Protein AF-A0A9E5FXF1-F1 (afdb_monomer_lite)

pLDDT: mean 90.14, std 15.0, range [30.34, 98.62]

Structure (mmCIF, N/CA/C/O backbone):
data_AF-A0A9E5FXF1-F1
#
_entry.id   AF-A0A9E5FXF1-F1
#
loop_
_atom_site.group_PDB
_atom_site.id
_atom_site.type_symbol
_atom_site.label_atom_id
_atom_site.label_alt_id
_atom_site.label_comp_id
_atom_site.label_asym_id
_atom_site.label_entity_id
_atom_site.label_seq_id
_atom_site.pdbx_PDB_ins_code
_atom_site.Cartn_x
_atom_site.Cartn_y
_atom_site.Cartn_z
_atom_site.occupancy
_atom_site.B_iso_or_equiv
_atom_site.auth_seq_id
_atom_site.auth_comp_id
_atom_site.auth_asym_id
_atom_site.auth_atom_id
_atom_site.pdbx_PDB_model_num
ATOM 1 N N . MET A 1 1 ? -39.051 -38.482 -41.877 1.00 33.56 1 MET A N 1
ATOM 2 C CA . MET A 1 1 ? -37.967 -39.446 -42.163 1.00 33.56 1 MET A CA 1
ATOM 3 C C . MET A 1 1 ? -36.634 -38.757 -41.916 1.00 33.56 1 MET A C 1
ATOM 5 O O . MET A 1 1 ? -36.458 -37.684 -42.466 1.00 33.56 1 MET A O 1
ATOM 9 N N . LEU A 1 2 ? -35.808 -39.374 -41.055 1.00 32.56 2 LEU A N 1
ATOM 10 C CA . LEU A 1 2 ? -34.356 -39.233 -40.796 1.00 32.56 2 LEU A CA 1
ATOM 11 C C . LEU A 1 2 ? -33.720 -37.822 -40.865 1.00 32.56 2 LEU A C 1
ATOM 13 O O . LEU A 1 2 ? -33.686 -37.213 -41.921 1.00 32.56 2 LEU A O 1
ATOM 17 N N . LEU A 1 3 ? -33.240 -37.216 -39.768 1.00 30.34 3 LEU A N 1
ATOM 18 C CA . LEU A 1 3 ? -32.102 -37.608 -38.905 1.00 30.34 3 LEU A CA 1
ATOM 19 C C . LEU A 1 3 ? -30.760 -37.608 -39.659 1.00 30.34 3 LEU A C 1
ATOM 21 O O . LEU A 1 3 ? -30.523 -38.554 -40.392 1.00 30.34 3 LEU A O 1
ATOM 25 N N . VAL A 1 4 ? -29.891 -36.616 -39.411 1.00 32.38 4 VAL A N 1
ATOM 26 C CA . VAL A 1 4 ? -28.469 -36.799 -39.034 1.00 32.38 4 VAL A CA 1
ATOM 27 C C . VAL A 1 4 ? -27.985 -35.520 -38.336 1.00 32.38 4 VAL A C 1
ATOM 29 O O . VAL A 1 4 ? -28.013 -34.426 -38.892 1.00 32.38 4 VAL A O 1
ATOM 32 N N . ALA A 1 5 ? -27.573 -35.698 -37.083 1.00 35.28 5 ALA A N 1
ATOM 33 C CA . ALA A 1 5 ? -26.991 -34.707 -36.196 1.00 35.28 5 ALA A CA 1
ATOM 34 C C . ALA A 1 5 ? -25.535 -34.399 -36.583 1.00 35.28 5 ALA A C 1
ATOM 36 O O . ALA A 1 5 ? -24.751 -35.321 -36.809 1.00 35.28 5 ALA A O 1
ATOM 37 N N . LEU A 1 6 ? -25.163 -33.116 -36.600 1.00 33.72 6 LEU A N 1
ATOM 38 C CA . LEU A 1 6 ? -23.766 -32.691 -36.653 1.00 33.72 6 LEU A CA 1
ATOM 39 C C . LEU A 1 6 ? -23.283 -32.441 -35.220 1.00 33.72 6 LEU A C 1
ATOM 41 O O . LEU A 1 6 ? -23.812 -31.602 -34.495 1.00 33.72 6 LEU A O 1
ATOM 45 N N . ILE A 1 7 ? -22.312 -33.255 -34.825 1.00 38.06 7 ILE A N 1
ATOM 46 C CA . ILE A 1 7 ? -21.722 -33.362 -33.495 1.00 38.06 7 ILE A CA 1
ATOM 47 C C . ILE A 1 7 ? -21.028 -32.049 -33.119 1.00 38.06 7 ILE A C 1
ATOM 49 O O . ILE A 1 7 ? -20.077 -31.621 -33.771 1.00 38.06 7 ILE A O 1
ATOM 53 N N . ALA A 1 8 ? -21.498 -31.437 -32.033 1.00 35.19 8 ALA A N 1
ATOM 54 C CA . ALA A 1 8 ? -20.797 -30.379 -31.328 1.00 35.19 8 ALA A CA 1
ATOM 55 C C . ALA A 1 8 ? -19.524 -30.959 -30.692 1.00 35.19 8 ALA A C 1
ATOM 57 O O . ALA A 1 8 ? -19.587 -31.710 -29.719 1.00 35.19 8 ALA A O 1
ATOM 58 N N . LEU A 1 9 ? -18.360 -30.599 -31.232 1.00 35.41 9 LEU A N 1
ATOM 59 C CA . LEU A 1 9 ? -17.079 -30.731 -30.540 1.00 35.41 9 LEU A CA 1
ATOM 60 C C . LEU A 1 9 ? -17.018 -29.666 -29.437 1.00 35.41 9 LEU A C 1
ATOM 62 O O . LEU A 1 9 ? -16.398 -28.617 -29.575 1.00 35.41 9 LEU A O 1
ATOM 66 N N . LEU A 1 10 ? -17.703 -29.950 -28.330 1.00 38.12 10 LEU A N 1
ATOM 67 C CA . LEU A 1 10 ? -17.402 -29.364 -27.031 1.00 38.12 10 LEU A CA 1
ATOM 68 C C . LEU A 1 10 ? -16.054 -29.935 -26.586 1.00 38.12 10 LEU A C 1
ATOM 70 O O . LEU A 1 10 ? -15.983 -30.986 -25.950 1.00 38.12 10 LEU A O 1
ATOM 74 N N . THR A 1 11 ? -14.964 -29.245 -26.915 1.00 36.94 11 THR A N 1
ATOM 75 C CA . THR A 1 11 ? -13.727 -29.376 -26.145 1.00 36.94 11 THR A CA 1
ATOM 76 C C . THR A 1 11 ? -13.993 -28.796 -24.762 1.00 36.94 11 THR A C 1
ATOM 78 O O . THR A 1 11 ? -13.767 -27.614 -24.508 1.00 36.94 11 THR A O 1
ATOM 81 N N . CYS A 1 12 ? -14.521 -29.629 -23.868 1.00 41.19 12 CYS A N 1
ATOM 82 C CA . CYS A 1 12 ? -14.498 -29.371 -22.439 1.00 41.19 12 CYS A CA 1
ATOM 83 C C . CYS A 1 12 ? -13.031 -29.495 -22.006 1.00 41.19 12 CYS A C 1
ATOM 85 O O . CYS A 1 12 ? -12.563 -30.572 -21.640 1.00 41.19 12 CYS A O 1
ATOM 87 N N . ALA A 1 13 ? -12.268 -28.408 -22.129 1.00 41.06 13 ALA A N 1
ATOM 88 C CA . ALA A 1 13 ? -11.014 -28.306 -21.402 1.00 41.06 13 ALA A CA 1
ATOM 89 C C . ALA A 1 13 ? -11.356 -28.422 -19.906 1.00 41.06 13 ALA A C 1
ATOM 91 O O . ALA A 1 13 ? -12.295 -27.758 -19.452 1.00 41.06 13 ALA A O 1
ATOM 92 N N . PRO A 1 14 ? -10.653 -29.254 -19.123 1.00 42.00 14 PRO A N 1
ATOM 93 C CA . PRO A 1 14 ? -10.861 -29.274 -17.692 1.00 42.00 14 PRO A CA 1
ATOM 94 C C . PRO A 1 14 ? -10.213 -28.006 -17.134 1.00 42.00 14 PRO A C 1
ATOM 96 O O . PRO A 1 14 ? -9.021 -27.993 -16.837 1.00 42.00 14 PRO A O 1
ATOM 99 N N . VAL A 1 15 ? -10.977 -26.926 -16.973 1.00 44.72 15 VAL A N 1
ATOM 100 C CA . VAL A 1 15 ? -10.597 -25.910 -15.989 1.00 44.72 15 VAL A CA 1
ATOM 101 C C . VAL A 1 15 ? -10.860 -26.555 -14.635 1.00 44.72 15 VAL A C 1
ATOM 103 O O . VAL A 1 15 ? -11.953 -26.473 -14.084 1.00 44.72 15 VAL A O 1
ATOM 106 N N . ARG A 1 16 ? -9.856 -27.258 -14.104 1.00 47.75 16 ARG A N 1
ATOM 107 C CA . ARG A 1 16 ? -9.723 -27.322 -12.653 1.00 47.75 16 ARG A CA 1
ATOM 108 C C . ARG A 1 16 ? -9.383 -25.901 -12.230 1.00 47.75 16 ARG A C 1
ATOM 110 O O . ARG A 1 16 ? -8.231 -25.494 -12.331 1.00 47.75 16 ARG A O 1
ATOM 117 N N . ALA A 1 17 ? -10.403 -25.141 -11.843 1.00 54.22 17 ALA A N 1
ATOM 118 C CA . ALA A 1 17 ? -10.177 -24.018 -10.957 1.00 54.22 17 ALA A CA 1
ATOM 119 C C . ALA A 1 17 ? -9.467 -24.610 -9.736 1.00 54.22 17 ALA A C 1
ATOM 121 O O . ALA A 1 17 ? -9.935 -25.583 -9.149 1.00 54.22 17 ALA A O 1
ATOM 122 N N . ASP A 1 18 ? -8.266 -24.133 -9.457 1.00 60.78 18 ASP A N 1
ATOM 123 C CA . ASP A 1 18 ? -7.578 -24.483 -8.229 1.00 60.78 18 ASP A CA 1
ATOM 124 C C . ASP A 1 18 ? -8.444 -23.930 -7.084 1.00 60.78 18 ASP A C 1
ATOM 126 O O . ASP A 1 18 ? -8.602 -22.717 -6.968 1.00 60.78 18 ASP A O 1
ATOM 130 N N . ASP A 1 19 ? -9.082 -24.806 -6.298 1.00 71.38 19 ASP A N 1
ATOM 131 C CA . ASP A 1 19 ? -10.040 -24.434 -5.236 1.00 71.38 19 ASP A CA 1
ATOM 132 C C . ASP A 1 19 ? -9.381 -23.650 -4.081 1.00 71.38 19 ASP A C 1
ATOM 134 O O . ASP A 1 19 ? -10.042 -23.222 -3.130 1.00 71.38 19 ASP A O 1
ATOM 138 N N . ARG A 1 20 ? -8.057 -23.467 -4.130 1.00 85.12 20 ARG A N 1
ATOM 139 C CA . ARG A 1 20 ? -7.316 -22.669 -3.157 1.00 85.12 20 ARG A CA 1
ATOM 140 C C . ARG A 1 20 ? -7.726 -21.193 -3.247 1.00 85.12 20 ARG A C 1
ATOM 142 O O . ARG A 1 20 ? -7.915 -20.675 -4.344 1.00 85.12 20 ARG A O 1
ATOM 149 N N . PRO A 1 21 ? -7.794 -20.455 -2.128 1.00 89.88 21 PRO A N 1
ATOM 150 C CA . PRO A 1 21 ? -7.971 -19.005 -2.162 1.00 89.88 21 PRO A CA 1
ATOM 151 C C . PRO A 1 21 ? -6.928 -18.326 -3.061 1.00 89.88 21 PRO A C 1
ATOM 153 O O . PRO A 1 21 ? -5.763 -18.718 -3.039 1.00 89.88 21 PRO A O 1
ATOM 156 N N . PHE A 1 22 ? -7.318 -17.272 -3.788 1.00 93.50 22 PHE A N 1
ATOM 157 C CA . PHE A 1 22 ? -6.441 -16.512 -4.698 1.00 93.50 22 PHE A CA 1
ATOM 158 C C . PHE A 1 22 ? -5.060 -16.202 -4.091 1.00 93.50 22 PHE A C 1
ATOM 160 O O . PHE A 1 22 ? -4.034 -16.466 -4.712 1.00 93.50 22 PHE A O 1
ATOM 167 N N . ALA A 1 23 ? -5.024 -15.754 -2.831 1.00 93.25 23 ALA A N 1
ATOM 168 C CA . ALA A 1 23 ? -3.784 -15.434 -2.123 1.00 93.25 23 ALA A CA 1
ATOM 169 C C . ALA A 1 23 ? -2.804 -16.612 -1.963 1.00 93.25 23 ALA A C 1
ATOM 171 O O . ALA A 1 23 ? -1.607 -16.392 -1.833 1.00 93.25 23 ALA A O 1
ATOM 172 N N . GLN A 1 24 ? -3.289 -17.856 -1.979 1.00 92.88 24 GLN A N 1
ATOM 173 C CA . GLN A 1 24 ? -2.455 -19.062 -1.897 1.00 92.88 24 GLN A CA 1
ATOM 174 C C . GLN A 1 24 ? -1.962 -19.547 -3.268 1.00 92.88 24 GLN A C 1
ATOM 176 O O . GLN A 1 24 ? -1.107 -20.431 -3.337 1.00 92.88 24 GLN A O 1
ATOM 181 N N . GLN A 1 25 ? -2.533 -19.024 -4.355 1.00 95.50 25 GLN A N 1
ATOM 182 C CA . GLN A 1 25 ? -2.141 -19.356 -5.727 1.00 95.50 25 GLN A CA 1
ATOM 183 C C . GLN A 1 25 ? -1.111 -18.370 -6.294 1.00 95.50 25 GLN A C 1
ATOM 185 O O . GLN A 1 25 ? -0.372 -18.707 -7.221 1.00 95.50 25 GLN A O 1
ATOM 190 N N . VAL A 1 26 ? -1.076 -17.150 -5.757 1.00 96.94 26 VAL A N 1
ATOM 191 C CA . VAL A 1 26 ? -0.137 -16.105 -6.163 1.00 96.94 26 VAL A CA 1
ATOM 192 C C . VAL A 1 26 ? 1.258 -16.396 -5.602 1.00 96.94 26 VAL A C 1
ATOM 194 O O . VAL A 1 26 ? 1.437 -16.553 -4.398 1.00 96.94 26 VAL A O 1
ATOM 197 N N . ASP A 1 27 ? 2.247 -16.428 -6.490 1.00 97.00 27 ASP A N 1
ATOM 198 C CA . ASP A 1 27 ? 3.664 -16.597 -6.186 1.00 97.00 27 ASP A CA 1
ATOM 199 C C . ASP A 1 27 ? 4.414 -15.279 -6.425 1.00 97.00 27 ASP A C 1
ATOM 201 O O . ASP A 1 27 ? 4.635 -14.855 -7.564 1.00 97.00 27 ASP A O 1
ATOM 205 N N . LEU A 1 28 ? 4.810 -14.630 -5.328 1.00 97.75 28 LEU A N 1
ATOM 206 C CA . LEU A 1 28 ? 5.587 -13.388 -5.337 1.00 97.75 28 LEU A CA 1
ATOM 207 C C . LEU A 1 28 ? 7.089 -13.608 -5.147 1.00 97.75 28 LEU A C 1
ATOM 209 O O . LEU A 1 28 ? 7.845 -12.641 -5.250 1.00 97.75 28 LEU A O 1
ATOM 213 N N . THR A 1 29 ? 7.544 -14.852 -4.959 1.00 96.75 29 THR A N 1
ATOM 214 C CA . THR A 1 29 ? 8.972 -15.169 -4.776 1.00 96.75 29 THR A CA 1
ATOM 215 C C . THR A 1 29 ? 9.873 -14.657 -5.904 1.00 96.75 29 THR A C 1
ATOM 217 O O . THR A 1 29 ? 11.009 -14.272 -5.615 1.00 96.75 29 THR A O 1
ATOM 220 N N . PRO A 1 30 ? 9.431 -14.516 -7.180 1.00 97.50 30 PRO A N 1
ATOM 221 C CA . PRO A 1 30 ? 10.287 -13.906 -8.188 1.00 97.50 30 PRO A CA 1
ATOM 222 C C . PRO A 1 30 ? 10.715 -12.476 -7.847 1.00 97.50 30 PRO A C 1
ATOM 224 O O . PRO A 1 30 ? 11.725 -12.048 -8.394 1.00 97.50 30 PRO A O 1
ATOM 227 N N . LEU A 1 31 ? 9.992 -11.747 -6.985 1.00 97.06 31 LEU A N 1
ATOM 228 C CA . LEU A 1 31 ? 10.345 -10.394 -6.539 1.00 97.06 31 LEU A CA 1
ATOM 229 C C . LEU A 1 31 ? 11.440 -10.365 -5.467 1.00 97.06 31 LEU A C 1
ATOM 231 O O . LEU A 1 31 ? 11.933 -9.285 -5.159 1.00 97.06 31 LEU A O 1
ATOM 235 N N . ASP A 1 32 ? 11.886 -11.500 -4.927 1.00 92.69 32 ASP A N 1
ATOM 236 C CA . ASP A 1 32 ? 12.967 -11.504 -3.929 1.00 92.69 32 ASP A CA 1
ATOM 237 C C . ASP A 1 32 ? 14.295 -10.961 -4.485 1.00 92.69 32 ASP A C 1
ATOM 239 O O . ASP A 1 32 ? 15.103 -10.409 -3.739 1.00 92.69 32 ASP A O 1
ATOM 243 N N . ARG A 1 33 ? 14.485 -11.030 -5.810 1.00 90.88 33 ARG A N 1
ATOM 244 C CA . ARG A 1 33 ? 15.613 -10.409 -6.535 1.00 90.88 33 ARG A CA 1
ATOM 245 C C . ARG A 1 33 ? 15.388 -8.942 -6.914 1.00 90.88 33 ARG A C 1
ATOM 247 O O . ARG A 1 33 ? 16.240 -8.346 -7.561 1.00 90.88 33 ARG A O 1
ATOM 254 N N . VAL A 1 34 ? 14.230 -8.368 -6.589 1.00 95.56 34 VAL A N 1
ATOM 255 C CA . VAL A 1 34 ? 13.912 -6.965 -6.874 1.00 95.56 34 VAL A CA 1
ATOM 256 C C . VAL A 1 34 ? 14.387 -6.103 -5.711 1.00 95.56 34 VAL A C 1
ATOM 258 O O . VAL A 1 34 ? 14.006 -6.308 -4.556 1.00 95.56 34 VAL A O 1
ATOM 261 N N . ALA A 1 35 ? 15.211 -5.112 -6.036 1.00 95.69 35 ALA A N 1
ATOM 262 C CA . ALA A 1 35 ? 15.661 -4.088 -5.113 1.00 95.69 35 ALA A CA 1
ATOM 263 C C . ALA A 1 35 ? 14.679 -2.910 -5.103 1.00 95.69 35 ALA A C 1
ATOM 265 O O . ALA A 1 35 ? 14.238 -2.430 -6.150 1.00 95.69 35 ALA 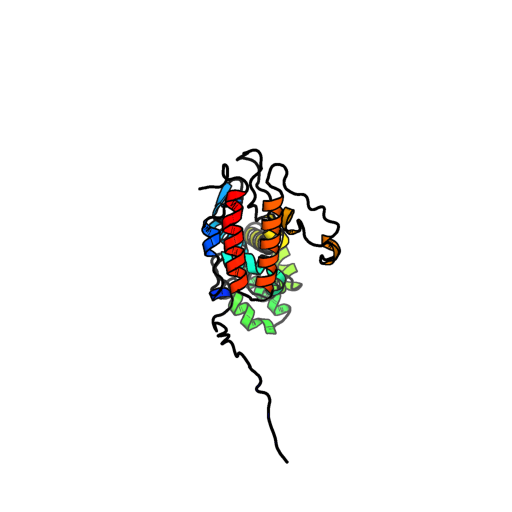A O 1
ATOM 266 N N . VAL A 1 36 ? 14.370 -2.429 -3.901 1.00 96.94 36 VAL A N 1
ATOM 267 C CA . VAL A 1 36 ? 13.553 -1.239 -3.660 1.00 96.94 36 VAL A CA 1
ATOM 268 C C . VAL A 1 36 ? 14.393 -0.221 -2.897 1.00 96.94 36 VAL A C 1
ATOM 270 O O . VAL A 1 36 ? 14.959 -0.534 -1.847 1.00 96.94 36 VAL A O 1
ATOM 273 N N . PHE A 1 37 ? 14.458 1.010 -3.398 1.00 95.94 37 PHE A N 1
ATOM 274 C CA . PHE A 1 37 ? 15.093 2.119 -2.694 1.00 95.94 37 PHE A CA 1
ATOM 275 C C . PHE A 1 37 ? 14.127 2.720 -1.669 1.00 95.94 37 PHE A C 1
ATOM 277 O O . PHE A 1 37 ? 13.069 3.242 -2.015 1.00 95.94 37 PHE A O 1
ATOM 284 N N . SER A 1 38 ? 14.495 2.682 -0.392 1.00 94.56 38 SER A N 1
ATOM 285 C CA . SER A 1 38 ? 13.672 3.188 0.706 1.00 94.56 38 SER A CA 1
ATOM 286 C C . SER A 1 38 ? 14.561 3.640 1.861 1.00 94.56 38 SER A C 1
ATOM 288 O O . SER A 1 38 ? 15.477 2.926 2.267 1.00 94.56 38 SER A O 1
ATOM 290 N N . ASP A 1 39 ? 14.272 4.821 2.412 1.00 90.00 39 ASP A N 1
ATOM 291 C CA . ASP A 1 39 ? 15.024 5.438 3.516 1.00 90.00 39 ASP A CA 1
ATOM 292 C C . ASP A 1 39 ? 16.527 5.595 3.217 1.00 90.00 39 ASP A C 1
ATOM 294 O O . ASP A 1 39 ? 17.374 5.302 4.059 1.00 90.00 39 ASP A O 1
ATOM 298 N N . GLY A 1 40 ? 16.870 6.000 1.990 1.00 90.88 40 GLY A N 1
ATOM 299 C CA . GLY A 1 40 ? 18.262 6.239 1.588 1.00 90.88 40 GLY A CA 1
ATOM 300 C C . GLY A 1 40 ? 19.096 4.975 1.346 1.00 90.88 40 GLY A C 1
ATOM 301 O O . GLY A 1 40 ? 20.316 5.065 1.255 1.00 90.88 40 GLY A O 1
ATOM 302 N N . ARG A 1 41 ? 18.471 3.794 1.269 1.00 91.81 41 ARG A N 1
ATOM 303 C CA . ARG A 1 41 ? 19.159 2.508 1.069 1.00 91.81 41 ARG A CA 1
ATOM 304 C C . ARG A 1 41 ? 18.345 1.546 0.211 1.00 91.81 41 ARG A C 1
ATOM 306 O O . ARG A 1 41 ? 17.130 1.686 0.087 1.00 91.81 41 ARG A O 1
ATOM 313 N N . LEU A 1 42 ? 19.015 0.534 -0.334 1.00 93.75 42 LEU A N 1
ATOM 314 C CA . LEU A 1 42 ? 18.368 -0.573 -1.036 1.00 93.75 42 LEU A CA 1
ATOM 315 C C . LEU A 1 42 ? 17.914 -1.652 -0.052 1.00 93.75 42 LEU A C 1
ATOM 317 O O . LEU A 1 42 ? 18.606 -1.965 0.918 1.00 93.75 42 LEU A O 1
ATOM 321 N N . LYS A 1 43 ? 16.741 -2.220 -0.318 1.00 95.50 43 LYS A N 1
ATOM 322 C CA . LYS A 1 43 ? 16.153 -3.347 0.413 1.00 95.50 43 LYS A CA 1
ATOM 323 C C . LYS A 1 43 ? 15.637 -4.369 -0.595 1.00 95.50 43 LYS A C 1
ATOM 325 O O . LYS A 1 43 ? 15.263 -3.986 -1.703 1.00 95.50 43 LYS A O 1
ATOM 330 N N . SER A 1 44 ? 15.563 -5.643 -0.209 1.00 96.00 44 SER A N 1
ATOM 331 C CA . SER A 1 44 ? 14.748 -6.600 -0.967 1.00 96.00 44 SER A CA 1
ATOM 332 C C . SER A 1 44 ? 13.282 -6.169 -0.928 1.00 96.00 44 SER A C 1
ATOM 334 O O . SER A 1 44 ? 12.843 -5.535 0.043 1.00 96.00 44 SER A O 1
ATOM 336 N N . PHE A 1 45 ? 12.510 -6.540 -1.949 1.00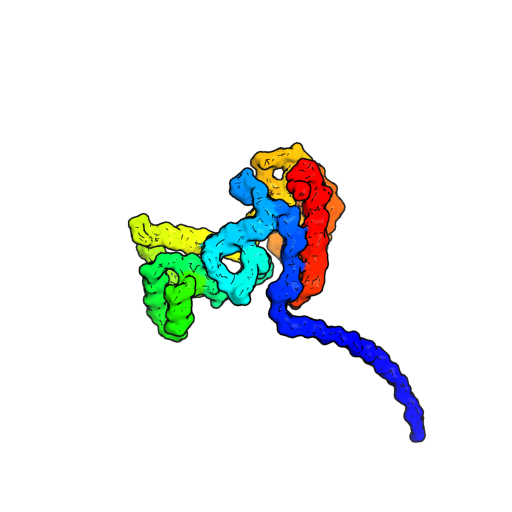 97.38 45 PHE A N 1
ATOM 337 C CA . PHE A 1 45 ? 11.073 -6.275 -1.967 1.00 97.38 45 PHE A CA 1
ATOM 338 C C . PHE A 1 45 ? 10.368 -6.817 -0.714 1.00 97.38 45 PHE A C 1
ATOM 340 O O . PHE A 1 45 ? 9.623 -6.081 -0.073 1.00 97.38 45 PHE A O 1
ATOM 347 N N . SER A 1 46 ? 10.665 -8.050 -0.300 1.00 95.94 46 SER A N 1
ATOM 348 C CA . SER A 1 46 ? 10.083 -8.667 0.901 1.00 95.94 46 SER A CA 1
ATOM 349 C C . SER A 1 46 ? 10.386 -7.883 2.185 1.00 95.94 46 SER A C 1
ATOM 351 O O . SER A 1 46 ? 9.491 -7.650 2.999 1.00 95.94 46 SER A O 1
ATOM 353 N N . SER A 1 47 ? 11.618 -7.392 2.361 1.00 96.94 47 SER A N 1
ATOM 354 C CA . SER A 1 47 ? 11.982 -6.541 3.506 1.00 96.94 47 SER A CA 1
ATOM 355 C C . SER A 1 47 ? 11.266 -5.190 3.469 1.00 96.94 47 SER A C 1
ATOM 357 O O . SER A 1 47 ? 10.806 -4.699 4.500 1.00 96.94 47 SER A O 1
ATOM 359 N N . PHE A 1 48 ? 11.153 -4.590 2.282 1.00 97.94 48 PHE A N 1
ATOM 360 C CA . PHE A 1 48 ? 10.412 -3.349 2.079 1.00 97.94 48 PHE A CA 1
ATOM 361 C C . PHE A 1 48 ? 8.918 -3.525 2.393 1.00 97.94 48 PHE A C 1
ATOM 363 O O . PHE A 1 48 ? 8.382 -2.764 3.196 1.00 97.94 48 PHE A O 1
ATOM 370 N N . ALA A 1 49 ? 8.263 -4.545 1.834 1.00 97.81 49 ALA A N 1
ATOM 371 C CA . ALA A 1 49 ? 6.847 -4.822 2.062 1.00 97.81 49 ALA A CA 1
ATOM 372 C C . ALA A 1 49 ? 6.558 -5.103 3.543 1.00 97.81 49 ALA A C 1
ATOM 374 O O . ALA A 1 49 ? 5.634 -4.518 4.104 1.00 97.81 49 ALA A O 1
ATOM 375 N N . ASN A 1 50 ? 7.397 -5.909 4.206 1.00 97.12 50 ASN A N 1
ATOM 376 C CA . ASN A 1 50 ? 7.314 -6.134 5.652 1.00 97.12 50 ASN A CA 1
ATOM 377 C C . ASN A 1 50 ? 7.393 -4.825 6.443 1.00 97.12 50 ASN A C 1
ATOM 379 O O . ASN A 1 50 ? 6.582 -4.606 7.337 1.00 97.12 50 ASN A O 1
ATOM 383 N N . GLN A 1 51 ? 8.326 -3.932 6.102 1.00 96.94 51 GLN A N 1
ATOM 384 C CA . GLN A 1 51 ? 8.428 -2.637 6.771 1.00 96.94 51 GLN A CA 1
ATOM 385 C C . GLN A 1 51 ? 7.165 -1.789 6.580 1.00 96.94 51 GLN A C 1
ATOM 387 O O . GLN A 1 51 ? 6.705 -1.191 7.547 1.00 96.94 51 GLN A O 1
ATOM 392 N N . GLN A 1 52 ? 6.598 -1.738 5.372 1.00 97.81 52 GLN A N 1
ATOM 393 C CA . GLN A 1 52 ? 5.360 -0.989 5.127 1.00 97.81 52 GLN A CA 1
ATOM 394 C C . GLN A 1 52 ? 4.188 -1.588 5.914 1.00 97.81 52 GLN A C 1
ATOM 396 O O . GLN A 1 52 ? 3.468 -0.867 6.603 1.00 97.81 52 GLN A O 1
ATOM 401 N N . MET A 1 53 ? 4.030 -2.914 5.893 1.00 97.44 53 MET A N 1
ATOM 402 C CA . MET A 1 53 ? 2.950 -3.585 6.623 1.00 97.44 53 MET A CA 1
ATOM 403 C C . MET A 1 53 ? 3.120 -3.492 8.140 1.00 97.44 53 MET A C 1
ATOM 405 O O . MET A 1 53 ? 2.127 -3.390 8.849 1.00 97.44 53 MET A O 1
ATOM 409 N N . GLN A 1 54 ? 4.348 -3.382 8.653 1.00 96.38 54 GLN A N 1
ATOM 410 C CA . GLN A 1 54 ? 4.596 -3.106 10.070 1.00 96.38 54 GLN A CA 1
ATOM 411 C C . GLN A 1 54 ? 3.948 -1.787 10.531 1.00 96.38 54 GLN A C 1
ATOM 413 O O . GLN A 1 54 ? 3.520 -1.701 11.683 1.00 96.38 54 GLN A O 1
ATOM 418 N N . PHE A 1 55 ? 3.857 -0.769 9.665 1.00 96.00 55 PHE A N 1
ATOM 419 C CA . PHE A 1 55 ? 3.139 0.469 9.988 1.00 96.00 55 PHE A CA 1
ATOM 420 C C . PHE A 1 55 ? 1.622 0.279 9.989 1.00 96.00 55 PHE A C 1
ATOM 422 O O . PHE A 1 55 ? 0.945 0.928 10.776 1.00 96.00 55 PHE A O 1
ATOM 429 N N . VAL A 1 56 ? 1.093 -0.600 9.133 1.00 97.56 56 VAL A N 1
ATOM 430 C CA . VAL A 1 56 ? -0.353 -0.810 8.976 1.00 97.56 56 VAL A CA 1
ATOM 431 C C . VAL A 1 56 ? -0.867 -1.855 9.969 1.00 97.56 56 VAL A C 1
ATOM 433 O O . VAL A 1 56 ? -1.614 -1.522 10.883 1.00 97.56 56 VAL A O 1
ATOM 436 N N . THR A 1 57 ? -0.433 -3.107 9.833 1.00 96.81 57 THR A N 1
ATOM 437 C CA . THR A 1 57 ? -0.924 -4.269 10.592 1.00 96.81 57 THR A CA 1
ATOM 438 C C . THR A 1 57 ? -0.062 -4.613 11.804 1.00 96.81 57 THR A C 1
ATOM 440 O O . THR A 1 57 ? -0.397 -5.509 12.590 1.00 96.81 57 THR A O 1
ATOM 443 N N . GLY A 1 58 ? 1.061 -3.915 11.995 1.00 95.38 58 GLY A N 1
ATOM 444 C CA . GLY A 1 58 ? 1.997 -4.218 13.068 1.00 95.38 58 GLY A CA 1
ATOM 445 C C . GLY A 1 58 ? 2.536 -5.649 12.944 1.00 95.38 58 GLY A C 1
ATOM 446 O O . GLY A 1 58 ? 2.944 -6.061 11.865 1.00 95.38 58 GLY A O 1
ATOM 447 N N . PRO A 1 59 ? 2.562 -6.439 14.034 1.00 94.62 59 PRO A N 1
ATOM 448 C CA . PRO A 1 59 ? 3.007 -7.831 13.991 1.00 94.62 59 PRO A CA 1
ATOM 449 C C . PRO A 1 59 ? 1.912 -8.804 13.513 1.00 94.62 59 PRO A C 1
ATOM 451 O O . PRO A 1 59 ? 2.076 -10.016 13.649 1.00 94.62 59 PRO A O 1
ATOM 454 N N . ARG A 1 60 ? 0.747 -8.307 13.077 1.00 95.06 60 ARG A N 1
ATOM 455 C CA . ARG A 1 60 ? -0.397 -9.142 12.697 1.00 95.06 60 ARG A CA 1
ATOM 456 C C . ARG A 1 60 ? -0.413 -9.384 11.193 1.00 95.06 60 ARG A C 1
ATOM 458 O O . ARG A 1 60 ? 0.005 -8.535 10.411 1.00 95.06 60 ARG A O 1
ATOM 465 N N . THR A 1 61 ? -0.962 -10.528 10.808 1.00 91.56 61 THR A N 1
ATOM 466 C CA . THR A 1 61 ? -1.293 -10.848 9.420 1.00 91.56 61 THR A CA 1
ATOM 467 C C . THR A 1 61 ? -2.785 -10.654 9.187 1.00 91.56 61 THR A C 1
ATOM 469 O O . THR A 1 61 ? -3.592 -10.797 10.110 1.00 91.56 61 THR A O 1
ATOM 472 N N . ILE A 1 62 ? -3.161 -10.350 7.947 1.00 86.81 62 ILE A N 1
ATOM 473 C CA . ILE A 1 62 ? -4.563 -10.262 7.535 1.00 86.81 62 ILE A CA 1
ATOM 474 C C . ILE A 1 62 ? -4.902 -11.533 6.767 1.00 86.81 62 ILE A C 1
ATOM 476 O O . ILE A 1 62 ? -4.236 -11.865 5.794 1.00 86.81 62 ILE A O 1
ATOM 480 N N . GLY A 1 63 ? -5.894 -12.295 7.230 1.00 84.12 63 GLY A N 1
ATOM 481 C CA . GLY A 1 63 ? -6.323 -13.523 6.547 1.00 84.12 63 GLY A CA 1
ATOM 482 C C . GLY A 1 63 ? -5.215 -14.573 6.358 1.00 84.12 63 GLY A C 1
ATOM 483 O O . GLY A 1 63 ? -5.287 -15.363 5.423 1.00 84.12 63 GLY A O 1
ATOM 484 N N . GLY A 1 64 ? -4.172 -14.559 7.200 1.00 87.75 64 GLY A N 1
ATOM 485 C CA . GLY A 1 64 ? -3.006 -15.442 7.067 1.00 87.75 64 GLY A CA 1
ATOM 486 C C . GLY A 1 64 ? -2.077 -15.113 5.890 1.00 87.75 64 GLY A C 1
ATOM 487 O O . GLY A 1 64 ? -1.209 -15.920 5.569 1.00 87.75 64 GLY A O 1
ATOM 488 N N . GLN A 1 65 ? -2.253 -13.959 5.246 1.00 91.12 65 GLN A N 1
ATOM 489 C CA . GLN A 1 65 ? -1.469 -13.531 4.088 1.00 91.12 65 GLN A CA 1
ATOM 490 C C . GLN A 1 65 ? -0.093 -12.991 4.505 1.00 91.12 65 GLN A C 1
ATOM 492 O O . GLN A 1 65 ? 0.062 -12.411 5.584 1.00 91.12 65 GLN A O 1
ATOM 497 N N . GLY A 1 66 ? 0.900 -13.164 3.627 1.00 93.00 66 GLY A N 1
ATOM 498 C CA . GLY A 1 66 ? 2.211 -12.523 3.755 1.00 93.00 66 GLY A CA 1
ATOM 499 C C . GLY A 1 66 ? 2.140 -11.010 3.521 1.00 93.00 66 GLY A C 1
ATOM 500 O O . GLY A 1 66 ? 1.196 -10.502 2.905 1.00 93.00 66 GLY A O 1
ATOM 501 N N . SER A 1 67 ? 3.141 -10.277 4.006 1.00 95.88 67 SER A N 1
ATOM 502 C CA . SER A 1 67 ? 3.193 -8.811 3.894 1.00 95.88 67 SER A CA 1
ATOM 503 C C . SER A 1 67 ? 3.300 -8.329 2.452 1.00 95.88 67 SER A C 1
ATOM 505 O O . SER A 1 67 ? 2.749 -7.299 2.098 1.00 95.88 67 SER A O 1
ATOM 507 N N . ASP A 1 68 ? 3.995 -9.082 1.618 1.00 96.50 68 ASP A N 1
ATOM 508 C CA . ASP A 1 68 ? 4.176 -8.887 0.186 1.00 96.50 68 ASP A CA 1
ATOM 509 C C . ASP A 1 68 ? 2.853 -9.018 -0.579 1.00 96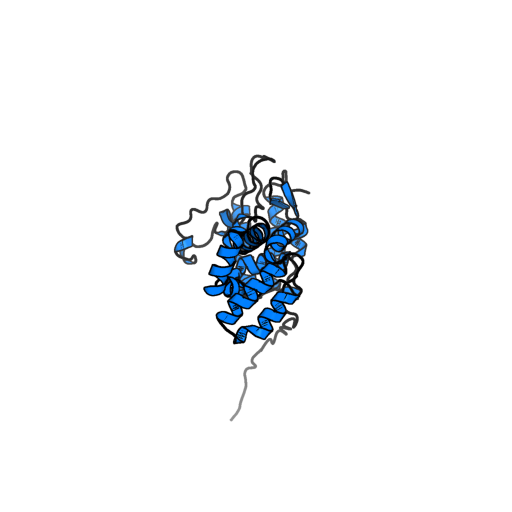.50 68 ASP A C 1
ATOM 511 O O . ASP A 1 68 ? 2.535 -8.151 -1.395 1.00 96.50 68 ASP A O 1
ATOM 515 N N . PHE A 1 69 ? 2.028 -10.018 -0.251 1.00 97.19 69 PHE A N 1
ATOM 516 C CA . PHE A 1 69 ? 0.671 -10.111 -0.797 1.00 97.19 69 PHE A CA 1
ATOM 517 C C . PHE A 1 69 ? -0.201 -8.951 -0.306 1.00 97.19 69 PHE A C 1
ATOM 519 O O . PHE A 1 69 ? -0.819 -8.256 -1.108 1.00 97.19 69 PHE A O 1
ATOM 526 N N . THR A 1 70 ? -0.205 -8.713 1.008 1.00 96.25 70 THR A N 1
ATOM 527 C CA . THR A 1 70 ? -1.004 -7.652 1.641 1.00 96.25 70 THR A CA 1
ATOM 528 C C . THR A 1 70 ? -0.654 -6.271 1.080 1.00 96.25 70 THR A C 1
ATOM 530 O O . THR A 1 70 ? -1.541 -5.462 0.827 1.00 96.25 70 THR A O 1
ATOM 533 N N . TYR A 1 71 ? 0.633 -6.011 0.835 1.00 97.94 71 TYR A N 1
ATOM 534 C CA . TYR A 1 71 ? 1.124 -4.772 0.243 1.00 97.94 71 TYR A CA 1
ATOM 535 C C . TYR A 1 71 ? 0.497 -4.524 -1.134 1.00 97.94 71 TYR A C 1
ATOM 537 O O . TYR A 1 71 ? -0.018 -3.434 -1.385 1.00 97.94 71 TYR A O 1
ATOM 545 N N . PHE A 1 72 ? 0.497 -5.531 -2.016 1.00 98.19 72 PHE A N 1
ATOM 546 C CA . PHE A 1 72 ? -0.124 -5.398 -3.334 1.00 98.19 72 PHE A CA 1
ATOM 547 C C . PHE A 1 72 ? -1.649 -5.364 -3.273 1.00 98.19 72 PHE A C 1
ATOM 549 O O . PHE A 1 72 ? -2.259 -4.624 -4.042 1.00 98.19 72 PHE A O 1
ATOM 556 N N . ASP A 1 73 ? -2.276 -6.097 -2.351 1.00 96.62 73 ASP A N 1
ATOM 557 C CA . ASP A 1 73 ? -3.734 -6.071 -2.221 1.00 96.62 73 ASP A CA 1
ATOM 558 C C . ASP A 1 73 ? -4.221 -4.703 -1.712 1.00 96.62 73 ASP A C 1
ATOM 560 O O . ASP A 1 73 ? -5.174 -4.149 -2.258 1.00 96.62 73 ASP A O 1
ATOM 564 N N . LEU A 1 74 ? -3.510 -4.078 -0.765 1.00 96.38 74 LEU A N 1
ATOM 565 C CA . LEU A 1 74 ? -3.764 -2.688 -0.368 1.00 96.38 74 LEU A CA 1
ATOM 566 C C . LEU A 1 74 ? -3.503 -1.705 -1.515 1.00 96.38 74 LEU A C 1
ATOM 568 O O . LEU A 1 74 ? -4.317 -0.814 -1.752 1.00 96.38 74 LEU A O 1
ATOM 572 N N . LEU A 1 75 ? -2.411 -1.883 -2.263 1.00 97.62 75 LEU A N 1
ATOM 573 C CA . LEU A 1 75 ? -2.066 -1.019 -3.393 1.00 97.62 75 LEU A CA 1
ATOM 574 C C . LEU A 1 75 ? -3.107 -1.078 -4.525 1.00 97.62 75 LEU A C 1
ATOM 576 O O . LEU A 1 75 ? -3.459 -0.048 -5.095 1.00 97.62 75 LEU A O 1
ATOM 580 N N . PHE A 1 76 ? -3.605 -2.262 -4.882 1.00 96.31 76 PHE A N 1
ATOM 581 C CA . PHE A 1 76 ? -4.500 -2.430 -6.035 1.00 96.31 76 PHE A CA 1
ATOM 582 C C . PHE A 1 76 ? -5.982 -2.418 -5.671 1.00 96.31 76 PHE A C 1
ATOM 584 O O . PHE A 1 76 ? -6.825 -2.159 -6.537 1.00 96.31 76 PHE A O 1
ATOM 591 N N . ARG A 1 77 ? -6.311 -2.727 -4.413 1.00 93.25 77 ARG A N 1
ATOM 592 C CA . ARG A 1 77 ? -7.680 -2.906 -3.915 1.00 93.25 77 ARG A CA 1
ATOM 593 C C . ARG A 1 77 ? -7.890 -2.236 -2.553 1.00 93.25 77 ARG A C 1
ATOM 595 O O . ARG A 1 77 ? -8.690 -2.717 -1.758 1.00 93.25 77 ARG A O 1
ATOM 602 N N . GLY A 1 78 ? -7.244 -1.096 -2.298 1.00 91.06 78 GLY A N 1
ATOM 603 C CA . GLY A 1 78 ? -7.329 -0.370 -1.020 1.00 91.06 78 GLY A CA 1
ATOM 604 C C . GLY A 1 78 ? -8.756 -0.129 -0.506 1.00 91.06 78 GLY A C 1
ATOM 605 O O . GLY A 1 78 ? -9.003 -0.273 0.691 1.00 91.06 78 GLY A O 1
ATOM 606 N N . ASN A 1 79 ? -9.720 0.121 -1.400 1.00 89.50 79 ASN A N 1
ATOM 607 C CA . ASN A 1 79 ? -11.129 0.320 -1.033 1.00 89.50 79 ASN A CA 1
ATOM 608 C C . ASN A 1 79 ? -11.767 -0.935 -0.409 1.00 89.50 79 ASN A C 1
ATOM 610 O O . ASN A 1 79 ? -12.636 -0.832 0.452 1.00 89.50 79 ASN A O 1
ATOM 614 N N . ALA A 1 80 ? -11.317 -2.137 -0.790 1.00 90.12 80 ALA A N 1
ATOM 615 C CA . ALA A 1 80 ? -11.783 -3.385 -0.179 1.00 90.12 80 ALA A CA 1
ATOM 616 C C . ALA A 1 80 ? -11.379 -3.501 1.305 1.00 90.12 80 ALA A C 1
ATOM 618 O O . ALA A 1 80 ? -11.938 -4.318 2.033 1.00 90.12 80 ALA A O 1
ATOM 619 N N . TYR A 1 81 ? -10.439 -2.662 1.752 1.00 92.69 81 TYR A N 1
ATOM 620 C CA . TYR A 1 81 ? -9.906 -2.627 3.109 1.00 92.69 81 TYR A CA 1
ATOM 621 C C . TYR A 1 81 ? -10.396 -1.435 3.944 1.00 92.69 81 TYR A C 1
ATOM 623 O O . TYR A 1 81 ? -9.923 -1.244 5.062 1.00 92.69 81 TYR A O 1
ATOM 631 N N . GLU A 1 82 ? -11.332 -0.621 3.448 1.00 92.25 82 GLU A N 1
ATOM 632 C CA . GLU A 1 82 ? -11.907 0.495 4.225 1.00 92.25 82 GLU A CA 1
ATOM 633 C C . GLU A 1 82 ? -12.632 0.006 5.488 1.00 92.25 82 GLU A C 1
ATOM 635 O O . GLU A 1 82 ? -1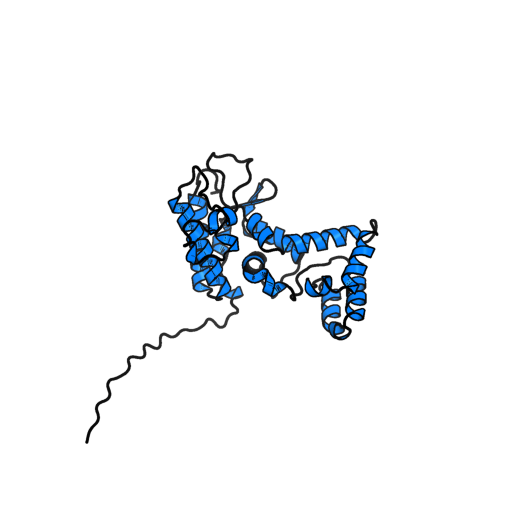2.490 0.585 6.568 1.00 92.25 82 GLU A O 1
ATOM 640 N N . ASP A 1 83 ? -13.376 -1.096 5.364 1.00 95.81 83 ASP A N 1
ATOM 641 C CA . ASP A 1 83 ? -14.111 -1.727 6.466 1.00 95.81 83 ASP A CA 1
ATOM 642 C C . ASP A 1 83 ? -13.440 -3.017 6.966 1.00 95.81 83 ASP A C 1
ATOM 644 O O . ASP A 1 83 ? -14.043 -3.786 7.709 1.00 95.81 83 ASP A O 1
ATOM 648 N N . ALA A 1 84 ? -12.194 -3.280 6.573 1.00 94.88 84 ALA A N 1
ATOM 649 C CA . ALA A 1 84 ? -11.433 -4.417 7.079 1.00 94.88 84 ALA A CA 1
ATOM 650 C C . ALA A 1 84 ? -10.630 -4.013 8.321 1.00 94.88 84 ALA A C 1
ATOM 652 O O . ALA A 1 84 ? -10.044 -2.932 8.365 1.00 94.88 84 ALA A O 1
ATOM 653 N N . ASP A 1 85 ? -10.573 -4.888 9.325 1.00 96.44 85 ASP A N 1
ATOM 654 C CA . ASP A 1 85 ? -9.801 -4.644 10.544 1.00 96.44 85 ASP A CA 1
ATOM 655 C C . ASP A 1 85 ? -8.310 -4.883 10.273 1.00 96.44 85 ASP A C 1
ATOM 657 O O . ASP A 1 85 ? -7.816 -6.008 10.356 1.00 96.44 85 ASP A O 1
ATOM 661 N N . VAL A 1 86 ? -7.601 -3.816 9.897 1.00 96.62 86 VAL A N 1
ATOM 662 C CA . VAL A 1 86 ? -6.206 -3.886 9.425 1.00 96.62 86 VAL A CA 1
ATOM 663 C C . VAL A 1 86 ? -5.260 -2.915 10.107 1.00 96.62 86 VAL A C 1
ATOM 665 O O . VAL A 1 86 ? -4.052 -3.116 10.044 1.00 96.62 86 VAL A O 1
ATOM 668 N N . ILE A 1 87 ? -5.780 -1.883 10.768 1.00 98.00 87 ILE A N 1
ATOM 669 C CA . ILE A 1 87 ? -4.960 -0.865 11.422 1.00 98.00 87 ILE A CA 1
ATOM 670 C C . ILE A 1 87 ? -4.639 -1.344 12.828 1.00 98.00 87 ILE A C 1
ATOM 672 O O . ILE A 1 87 ? -5.539 -1.553 13.642 1.00 98.00 87 ILE A O 1
ATOM 676 N N . TYR A 1 88 ? -3.356 -1.526 13.113 1.00 98.31 88 TYR A N 1
ATOM 677 C CA . TYR A 1 88 ? -2.900 -2.014 14.400 1.00 98.31 88 TYR A CA 1
ATOM 678 C C . TYR A 1 88 ? -2.706 -0.882 15.405 1.00 98.31 88 TYR A C 1
ATOM 680 O O . TYR A 1 88 ? -1.829 -0.036 15.263 1.00 98.31 88 TYR A O 1
ATOM 688 N N . VAL A 1 89 ? -3.483 -0.939 16.480 1.00 98.31 89 VAL A N 1
ATOM 689 C CA . VAL A 1 89 ? -3.337 -0.097 17.666 1.00 98.31 89 VAL A CA 1
ATOM 690 C C . VAL A 1 89 ? -2.654 -0.931 18.739 1.00 98.31 89 VAL A C 1
ATOM 692 O O . VAL A 1 89 ? -3.195 -1.944 19.179 1.00 98.31 89 VAL A O 1
ATOM 695 N N . LYS A 1 90 ? -1.463 -0.560 19.197 1.00 96.94 90 LYS A N 1
ATOM 696 C CA . LYS A 1 90 ? -0.697 -1.318 20.197 1.00 96.94 90 LYS A CA 1
ATOM 697 C C . LYS A 1 90 ? -1.193 -1.066 21.622 1.00 96.94 90 LYS A C 1
ATOM 699 O O . LYS A 1 90 ? -1.299 -2.017 22.401 1.00 96.94 90 LYS A O 1
ATOM 704 N N . ASN A 1 91 ? -1.463 0.188 21.979 1.00 97.31 91 ASN A N 1
ATOM 705 C CA . ASN A 1 91 ? -1.806 0.577 23.347 1.00 97.31 91 ASN A CA 1
ATOM 706 C C . ASN A 1 91 ? -3.228 0.128 23.748 1.00 97.31 91 ASN A C 1
ATOM 708 O O . ASN A 1 91 ? -4.212 0.520 23.129 1.00 97.31 91 ASN A O 1
ATOM 712 N N . ARG A 1 92 ? -3.344 -0.665 24.825 1.00 96.88 92 ARG A N 1
ATOM 713 C CA . ARG A 1 92 ? -4.627 -1.199 25.323 1.00 96.88 92 ARG A CA 1
ATOM 714 C C . ARG A 1 92 ? -5.596 -0.126 25.815 1.00 96.88 92 ARG A C 1
ATOM 716 O O . ARG A 1 92 ? -6.791 -0.265 25.590 1.00 96.88 92 ARG A O 1
ATOM 723 N N . GLU A 1 93 ? -5.099 0.923 26.466 1.00 95.88 93 GLU A N 1
ATOM 724 C CA . GLU A 1 93 ? -5.943 2.033 26.923 1.00 95.88 93 GLU A CA 1
ATOM 725 C C . GLU A 1 93 ? -6.587 2.739 25.726 1.00 95.88 93 GLU A C 1
ATOM 727 O O . GLU A 1 93 ? -7.790 2.986 25.718 1.00 95.88 93 GLU A O 1
ATOM 732 N N . VAL A 1 94 ? -5.799 2.985 24.677 1.00 98.00 94 VAL A N 1
ATOM 733 C CA . VAL A 1 94 ? -6.287 3.594 23.433 1.00 98.00 94 VAL A CA 1
ATOM 734 C C . VAL A 1 94 ? -7.348 2.710 22.772 1.00 98.00 94 VAL A C 1
ATOM 736 O O . VAL A 1 94 ? -8.385 3.220 22.355 1.00 98.00 94 VAL A O 1
ATOM 739 N N . ARG A 1 95 ? -7.145 1.384 22.733 1.00 98.44 95 ARG A N 1
ATOM 740 C CA . ARG A 1 95 ? -8.158 0.441 22.218 1.00 98.44 95 ARG A CA 1
ATOM 741 C C . ARG A 1 95 ? -9.474 0.523 22.989 1.00 98.44 95 ARG A C 1
ATOM 743 O O . ARG A 1 95 ? -10.529 0.554 22.363 1.00 98.44 95 ARG A O 1
ATOM 750 N N . ALA A 1 96 ? -9.414 0.574 24.320 1.00 98.19 96 ALA A N 1
ATOM 751 C CA . ALA A 1 96 ? -10.607 0.658 25.161 1.00 98.19 96 ALA A CA 1
ATOM 752 C C . ALA A 1 96 ? -11.378 1.964 24.908 1.00 98.19 96 ALA A C 1
ATOM 754 O O . ALA A 1 96 ? -12.588 1.933 24.706 1.00 98.19 96 ALA A O 1
ATOM 755 N N . ARG A 1 97 ? -10.674 3.101 24.816 1.00 98.12 97 ARG A N 1
ATOM 756 C CA . ARG A 1 97 ? -11.285 4.412 24.528 1.00 98.12 97 ARG A CA 1
ATOM 757 C C . ARG A 1 97 ? -11.931 4.463 23.141 1.00 98.12 97 ARG A C 1
ATOM 759 O O . ARG A 1 97 ? -13.055 4.941 23.009 1.00 98.12 97 ARG A O 1
ATOM 766 N N . ILE A 1 98 ? -11.260 3.918 22.120 1.00 98.56 98 ILE A N 1
ATOM 767 C CA . ILE A 1 98 ? -11.834 3.772 20.771 1.00 98.56 98 ILE A CA 1
ATOM 768 C C . ILE A 1 98 ? -13.091 2.894 20.816 1.00 98.56 98 ILE A C 1
ATOM 770 O O . ILE A 1 98 ? -14.109 3.266 20.236 1.00 98.56 98 ILE A O 1
ATOM 774 N N . SER A 1 99 ? -13.041 1.759 21.519 1.00 98.56 99 SER A N 1
ATOM 775 C CA . SER A 1 99 ? -14.167 0.820 21.611 1.00 98.56 99 SER A CA 1
ATOM 776 C C . SER A 1 99 ? -15.367 1.435 22.322 1.00 98.56 99 SER A C 1
ATOM 778 O O . SER A 1 99 ? -16.485 1.356 21.821 1.00 98.56 99 SER A O 1
ATOM 780 N N . GLU A 1 100 ? -15.146 2.125 23.441 1.00 98.38 100 GLU A N 1
ATOM 781 C CA . GLU A 1 100 ? -16.203 2.835 24.161 1.00 98.38 100 GLU A CA 1
ATOM 782 C C . GLU A 1 100 ? -16.852 3.913 23.279 1.00 98.38 100 GLU A C 1
ATOM 784 O O . GLU A 1 100 ? -18.078 3.983 23.169 1.00 98.38 100 GLU A O 1
ATOM 789 N N . ALA A 1 101 ? -16.040 4.725 22.595 1.00 98.31 101 ALA A N 1
ATOM 790 C CA . ALA A 1 101 ? -16.540 5.751 21.689 1.00 98.31 101 ALA A CA 1
ATOM 791 C C . ALA A 1 101 ? -17.321 5.157 20.504 1.00 98.31 101 ALA A C 1
ATOM 793 O O . ALA A 1 101 ? -18.373 5.686 20.140 1.00 98.31 101 ALA A O 1
ATOM 794 N N . ALA A 1 102 ? -16.847 4.047 19.934 1.00 98.38 102 ALA A N 1
ATOM 795 C CA . ALA A 1 102 ? -17.519 3.350 18.843 1.00 98.38 102 ALA A CA 1
ATOM 796 C C . ALA A 1 102 ? -18.857 2.730 19.287 1.00 98.38 102 ALA A C 1
ATOM 798 O O . ALA A 1 102 ? -19.842 2.858 18.566 1.00 98.38 102 ALA A O 1
ATOM 799 N N . LEU A 1 103 ? -18.941 2.153 20.493 1.00 98.00 103 LEU A N 1
ATOM 800 C CA . LEU A 1 103 ? -20.193 1.615 21.049 1.00 98.00 103 LEU A CA 1
ATOM 801 C C . LEU A 1 103 ? -21.249 2.689 21.310 1.00 98.00 103 LEU A C 1
ATOM 803 O O . LEU A 1 103 ? -22.440 2.424 21.154 1.00 98.00 103 LEU A O 1
ATOM 807 N N . ARG A 1 104 ? -20.832 3.908 21.683 1.00 96.12 104 ARG A N 1
ATOM 808 C CA . ARG A 1 104 ? -21.753 5.054 21.783 1.00 96.12 104 ARG A CA 1
ATOM 809 C C . ARG A 1 104 ? -22.343 5.435 20.424 1.00 96.12 104 ARG A C 1
ATOM 811 O O . ARG A 1 104 ? -23.460 5.940 20.382 1.00 96.12 104 ARG A O 1
ATOM 818 N N . ALA A 1 105 ? -21.592 5.229 19.341 1.00 96.00 105 ALA A N 1
ATOM 819 C CA . ALA A 1 105 ? -22.063 5.479 17.982 1.00 96.00 105 ALA A CA 1
ATOM 820 C C . ALA A 1 105 ? -23.005 4.367 17.498 1.00 96.00 105 ALA A C 1
ATOM 822 O O . ALA A 1 105 ? -24.049 4.660 16.921 1.00 96.00 105 ALA A O 1
ATOM 823 N N . ASP A 1 106 ? -22.628 3.108 17.734 1.00 97.00 106 ASP A N 1
ATOM 824 C CA . ASP A 1 106 ? -23.383 1.931 17.312 1.00 97.00 106 ASP A CA 1
ATOM 825 C C . ASP A 1 106 ? -23.155 0.734 18.265 1.00 97.00 106 ASP A C 1
ATOM 827 O O . ASP A 1 106 ? -22.116 0.064 18.198 1.00 97.00 106 ASP A O 1
ATOM 831 N N . PRO A 1 107 ? -24.134 0.405 19.130 1.00 97.06 107 PRO A N 1
ATOM 832 C CA . PRO A 1 107 ? -24.058 -0.753 20.021 1.00 97.06 107 PRO A CA 1
ATOM 833 C C . PRO A 1 107 ? -23.938 -2.106 19.300 1.00 97.06 107 PRO A C 1
ATOM 835 O O . PRO A 1 107 ? -23.456 -3.076 19.897 1.00 97.06 107 PRO A O 1
ATOM 838 N N . ALA A 1 108 ? -24.335 -2.203 18.023 1.00 97.56 108 ALA A N 1
ATOM 839 C CA . ALA A 1 108 ? -24.226 -3.441 17.250 1.00 97.56 108 ALA A CA 1
ATOM 840 C C . ALA A 1 108 ? -22.764 -3.855 16.990 1.00 97.56 108 ALA A C 1
ATOM 842 O O . ALA A 1 108 ? -22.494 -5.018 16.690 1.00 97.56 108 ALA A O 1
ATOM 843 N N . LEU A 1 109 ? -21.801 -2.943 17.181 1.00 97.88 109 LEU A N 1
ATOM 844 C CA . LEU A 1 109 ? -20.368 -3.208 17.019 1.00 97.88 109 LEU A CA 1
ATOM 845 C C . LEU A 1 109 ? -19.747 -4.036 18.158 1.00 97.88 109 LEU A C 1
ATOM 847 O O . LEU A 1 109 ? -18.564 -4.362 18.084 1.00 97.88 109 LEU A O 1
ATOM 851 N N . THR A 1 110 ? -20.513 -4.409 19.190 1.00 97.94 110 THR A N 1
ATOM 852 C CA . THR A 1 110 ? -20.013 -5.082 20.407 1.00 97.94 110 THR A CA 1
ATOM 853 C C . THR A 1 110 ? -19.075 -6.261 20.139 1.00 97.94 110 THR A C 1
ATOM 855 O O . THR A 1 110 ? -17.975 -6.299 20.691 1.00 97.94 110 THR A O 1
ATOM 858 N N . GLU A 1 111 ? -19.459 -7.215 19.287 1.00 97.81 111 GLU A N 1
ATOM 859 C CA . GLU A 1 111 ? -18.618 -8.399 19.050 1.00 97.81 111 GLU A CA 1
ATOM 860 C C . GLU A 1 111 ? -17.342 -8.051 18.271 1.00 97.81 111 GLU A C 1
ATOM 862 O O . GLU A 1 111 ? -16.250 -8.515 18.600 1.00 97.81 111 GLU A O 1
ATOM 867 N N . ARG A 1 112 ? -17.458 -7.163 17.279 1.00 97.62 112 ARG A N 1
ATOM 868 C CA . ARG A 1 112 ? -16.315 -6.700 16.488 1.00 97.62 112 ARG A CA 1
ATOM 869 C C . ARG A 1 112 ? -15.310 -5.930 17.345 1.00 97.62 112 ARG A C 1
ATOM 871 O O . ARG A 1 112 ? -14.107 -6.138 17.216 1.00 97.62 112 ARG A O 1
ATOM 878 N N . LEU A 1 113 ? -15.786 -5.090 18.263 1.00 98.25 113 LEU A N 1
ATOM 879 C CA . LEU A 1 113 ? -14.923 -4.312 19.155 1.00 98.25 113 LEU A CA 1
ATOM 880 C C . LEU A 1 113 ? -14.240 -5.186 20.211 1.00 98.25 113 LEU A C 1
ATOM 882 O O . LEU A 1 113 ? -13.075 -4.953 20.521 1.00 98.25 113 LEU A O 1
ATOM 886 N N . ARG A 1 114 ? -14.881 -6.269 20.669 1.00 98.00 114 ARG A N 1
ATOM 887 C CA . ARG A 1 114 ? -14.197 -7.290 21.481 1.00 98.00 114 ARG A CA 1
ATOM 888 C C . ARG A 1 114 ? -13.022 -7.917 20.719 1.00 98.00 114 ARG A C 1
ATOM 890 O O . ARG A 1 114 ? -11.939 -8.092 21.284 1.00 98.00 114 ARG A O 1
ATOM 897 N N . ALA A 1 115 ? -13.210 -8.236 19.436 1.00 97.06 115 ALA A N 1
ATOM 898 C CA . ALA A 1 115 ? -12.133 -8.755 18.592 1.00 97.06 115 ALA A CA 1
ATOM 899 C C . ALA A 1 115 ? -11.010 -7.720 18.386 1.00 97.06 115 ALA A C 1
ATOM 901 O O . ALA A 1 115 ? -9.828 -8.083 18.419 1.00 97.06 115 ALA A O 1
ATOM 902 N N . PHE A 1 116 ? -11.351 -6.437 18.240 1.00 98.38 116 PHE A N 1
ATOM 903 C CA . PHE A 1 116 ? -10.381 -5.341 18.191 1.00 98.38 116 PHE A CA 1
ATOM 904 C C . PHE A 1 116 ? -9.577 -5.220 19.491 1.00 98.38 116 PHE A C 1
ATOM 906 O O . PHE A 1 116 ? -8.347 -5.192 19.443 1.00 98.38 116 PHE A O 1
ATOM 913 N N . GLU A 1 117 ? -10.217 -5.209 20.660 1.00 97.81 117 GLU A N 1
ATOM 914 C CA . GLU A 1 117 ? -9.511 -5.101 21.942 1.00 97.81 117 GLU A CA 1
ATOM 915 C C . GLU A 1 117 ? -8.474 -6.223 22.117 1.00 97.81 117 GLU A C 1
ATOM 917 O O . GLU A 1 117 ? -7.332 -5.970 22.531 1.00 97.81 117 GLU A O 1
ATOM 922 N N . ALA A 1 118 ? -8.832 -7.447 21.713 1.00 96.50 118 ALA A N 1
ATOM 923 C CA . ALA A 1 118 ? -7.955 -8.612 21.762 1.00 96.50 118 ALA A CA 1
ATOM 924 C C . ALA A 1 118 ? -6.817 -8.554 20.723 1.00 96.50 118 ALA A C 1
ATOM 926 O O . ALA A 1 118 ? -5.634 -8.694 21.061 1.00 96.50 118 ALA A O 1
ATOM 927 N N . SER A 1 119 ? -7.151 -8.344 19.449 1.00 95.75 119 SER A N 1
ATOM 928 C CA . SER A 1 119 ? -6.190 -8.420 18.340 1.00 95.75 119 SER A CA 1
ATOM 929 C C . SER A 1 119 ? -5.316 -7.168 18.228 1.00 95.75 119 SER A C 1
ATOM 931 O O . SER A 1 119 ? -4.106 -7.276 17.982 1.00 95.75 119 SER A O 1
ATOM 933 N N . GLY A 1 120 ? -5.911 -6.005 18.489 1.00 97.69 120 GLY A N 1
ATOM 934 C CA . GLY A 1 120 ? -5.405 -4.671 18.196 1.00 97.69 120 GLY A CA 1
ATOM 935 C C . GLY A 1 120 ? -5.742 -4.158 16.802 1.00 97.69 120 GLY A C 1
ATOM 936 O O . GLY A 1 120 ? -5.303 -3.063 16.487 1.00 97.69 120 GLY A O 1
ATOM 937 N N . LEU A 1 121 ? -6.465 -4.916 15.977 1.00 97.94 121 LEU A N 1
ATOM 938 C CA . LEU A 1 121 ? -6.808 -4.520 14.613 1.00 97.94 121 LEU A CA 1
ATOM 939 C C . LEU A 1 121 ? -8.190 -3.872 14.550 1.00 97.94 121 LEU A C 1
ATOM 941 O O . LEU A 1 121 ? -9.163 -4.438 15.043 1.00 97.94 121 LEU A O 1
ATOM 945 N N . VAL A 1 122 ? -8.260 -2.701 13.927 1.00 98.19 122 VAL A N 1
ATOM 946 C CA . VAL A 1 122 ? -9.494 -1.938 13.709 1.00 98.19 122 VAL A CA 1
ATOM 947 C C . VAL A 1 122 ? -9.562 -1.448 12.269 1.00 98.19 122 VAL A C 1
ATOM 949 O O . VAL A 1 122 ? -8.533 -1.307 11.601 1.00 98.19 122 VAL A O 1
ATOM 952 N N . SER A 1 123 ? -10.769 -1.215 11.765 1.00 97.88 123 SER A N 1
ATOM 953 C CA . SER A 1 123 ? -10.970 -0.636 10.443 1.00 97.88 123 SER A CA 1
ATOM 954 C C . SER A 1 123 ? -10.883 0.880 10.445 1.00 97.88 123 SER A C 1
ATOM 956 O O . SER A 1 123 ? -11.208 1.562 11.420 1.00 97.88 123 SER A O 1
ATOM 958 N N . GLU A 1 124 ? -10.508 1.420 9.290 1.00 97.25 124 GLU A N 1
ATOM 959 C CA . GLU A 1 124 ? -10.563 2.854 9.030 1.00 97.25 124 GLU A CA 1
ATOM 960 C C . GLU A 1 124 ? -11.988 3.397 9.202 1.00 97.25 124 GLU A C 1
ATOM 962 O O . GLU A 1 124 ? -12.184 4.468 9.775 1.00 97.25 124 GLU A O 1
ATOM 967 N N . LYS A 1 125 ? -13.002 2.629 8.787 1.00 97.19 125 LYS A N 1
ATOM 968 C CA . LYS A 1 125 ? -14.408 2.997 8.970 1.00 97.19 125 LYS A CA 1
ATOM 969 C C . LYS A 1 125 ? -14.774 3.239 10.437 1.00 97.19 125 LYS A C 1
ATOM 971 O O . LYS A 1 125 ? -15.446 4.227 10.724 1.00 97.19 125 LYS A O 1
ATOM 976 N N . ILE A 1 126 ? -14.317 2.386 11.360 1.00 98.25 126 ILE A N 1
ATOM 977 C CA . ILE A 1 126 ? -14.539 2.585 12.803 1.00 98.25 126 ILE A CA 1
ATOM 978 C C . ILE A 1 126 ? -13.793 3.831 13.294 1.00 98.25 126 ILE A C 1
ATOM 980 O O . ILE A 1 126 ? -14.374 4.642 14.013 1.00 98.25 126 ILE A O 1
ATOM 984 N N . LEU A 1 127 ? -12.538 4.025 12.875 1.00 97.81 127 LEU A N 1
ATOM 985 C CA . LEU A 1 127 ? -11.750 5.209 13.248 1.00 97.81 127 LEU A CA 1
ATOM 986 C C . LEU A 1 127 ? -12.377 6.523 12.755 1.00 97.81 127 LEU A C 1
ATOM 988 O O . LEU A 1 127 ? -12.213 7.565 13.390 1.00 97.81 127 LEU A O 1
ATOM 992 N N . ASN A 1 128 ? -13.124 6.466 11.652 1.00 97.31 128 ASN A N 1
ATOM 993 C CA . ASN A 1 128 ? -13.816 7.607 11.064 1.00 97.31 128 ASN A CA 1
ATOM 994 C C . ASN A 1 128 ? -15.202 7.888 11.666 1.00 97.31 128 ASN A C 1
ATOM 996 O O . ASN A 1 128 ? -15.803 8.914 11.328 1.00 97.31 128 ASN A O 1
ATOM 1000 N N . LEU A 1 129 ? -15.706 7.052 12.584 1.00 97.94 129 LEU A N 1
ATOM 1001 C CA . LEU A 1 129 ? -16.950 7.344 13.301 1.00 97.94 129 LEU A CA 1
ATOM 1002 C C . LEU A 1 129 ? -16.814 8.669 14.073 1.00 97.94 129 LEU A C 1
ATOM 1004 O O . LEU A 1 129 ? -15.809 8.863 14.763 1.00 97.94 129 LEU A O 1
ATOM 1008 N N . PRO A 1 130 ? -17.807 9.582 14.026 1.00 97.56 130 PRO A N 1
ATOM 1009 C CA . PRO A 1 130 ? -17.667 10.899 14.645 1.00 97.56 130 PRO A CA 1
ATOM 1010 C C . PRO A 1 130 ? -17.275 10.862 16.134 1.00 97.56 130 PRO A C 1
ATOM 1012 O O . PRO A 1 130 ? -16.329 11.566 16.491 1.00 97.56 130 PRO A O 1
ATOM 1015 N N . PRO A 1 131 ? -17.881 10.011 16.995 1.00 97.81 131 PRO A N 1
ATOM 1016 C CA . PRO A 1 131 ? -17.467 9.917 18.397 1.00 97.81 131 PRO A CA 1
ATOM 1017 C C . PRO A 1 131 ? -16.031 9.411 18.580 1.00 97.81 131 PRO A C 1
ATOM 1019 O O . PRO A 1 131 ? -15.336 9.864 19.485 1.00 97.81 131 PRO A O 1
ATOM 1022 N N . VAL A 1 132 ? -15.570 8.505 17.711 1.00 98.25 132 VAL A N 1
ATOM 1023 C CA . VAL A 1 132 ? -14.195 7.985 17.742 1.00 98.25 132 VAL A CA 1
ATOM 1024 C C . VAL A 1 132 ? -13.210 9.074 17.326 1.00 98.25 132 VAL A C 1
ATOM 1026 O O . VAL A 1 132 ? -12.202 9.265 17.996 1.00 98.25 132 VAL A O 1
ATOM 1029 N N . ARG A 1 133 ? -13.520 9.862 16.290 1.00 97.38 133 ARG A N 1
ATOM 1030 C CA . ARG A 1 133 ? -12.674 10.993 15.873 1.00 97.38 133 ARG A CA 1
ATOM 1031 C C . ARG A 1 133 ? -12.494 12.031 16.979 1.00 97.38 133 ARG A C 1
ATOM 1033 O O . ARG A 1 133 ? -11.378 12.510 17.170 1.00 97.38 133 ARG A O 1
ATOM 1040 N N . THR A 1 134 ? -13.557 12.358 17.715 1.00 96.75 134 THR A N 1
ATOM 1041 C CA . THR A 1 134 ? -13.469 13.247 18.886 1.00 96.75 134 THR A CA 1
ATOM 1042 C C . THR A 1 134 ? -12.546 12.666 19.958 1.00 96.75 134 THR A C 1
ATOM 1044 O O . THR A 1 134 ? -11.710 13.381 20.506 1.00 96.75 134 THR A O 1
ATOM 1047 N N . GLU A 1 135 ? -12.647 11.362 20.217 1.00 97.44 135 GLU A N 1
ATOM 1048 C CA . GLU A 1 135 ? -11.802 10.677 21.196 1.00 97.44 135 GLU A CA 1
ATOM 1049 C C . GLU A 1 135 ? -10.321 10.652 20.776 1.00 97.44 135 GLU A C 1
ATOM 1051 O O . GLU A 1 135 ? -9.440 10.935 21.587 1.00 97.44 135 GLU A O 1
ATOM 1056 N N . LEU A 1 136 ? -10.038 10.379 19.496 1.00 97.06 136 LEU A N 1
ATOM 1057 C CA . LEU A 1 136 ? -8.684 10.419 18.932 1.00 97.06 136 LEU A CA 1
ATOM 1058 C C . LEU A 1 136 ? -8.064 11.820 19.064 1.00 97.06 136 LEU A C 1
ATOM 1060 O O . LEU A 1 136 ? -6.909 11.942 19.464 1.00 97.06 136 LEU A O 1
ATOM 1064 N N . GLN A 1 137 ? -8.833 12.882 18.799 1.00 95.44 137 GLN A N 1
ATOM 1065 C CA . GLN A 1 137 ? -8.374 14.267 18.976 1.00 95.44 137 GLN A CA 1
ATOM 1066 C C . GLN A 1 137 ? -8.062 14.594 20.443 1.00 95.44 137 GLN A C 1
ATOM 1068 O O . GLN A 1 137 ? -7.059 15.246 20.730 1.00 95.44 137 GLN A O 1
ATOM 1073 N N . ALA A 1 138 ? -8.882 14.116 21.383 1.00 94.62 138 ALA A N 1
ATOM 1074 C CA . ALA A 1 138 ? -8.612 14.287 22.809 1.00 94.62 138 ALA A CA 1
ATOM 1075 C C . ALA A 1 138 ? -7.339 13.538 23.245 1.00 94.62 138 ALA A C 1
ATOM 1077 O O . ALA A 1 138 ? -6.541 14.071 24.015 1.00 94.62 138 ALA A O 1
ATOM 1078 N N . MET A 1 139 ? -7.123 12.321 22.731 1.00 96.75 139 MET A N 1
ATOM 1079 C CA . MET A 1 139 ? -5.911 11.527 22.978 1.00 96.75 139 MET A CA 1
ATOM 1080 C C . MET A 1 139 ? -4.652 12.124 22.347 1.00 96.75 139 MET A C 1
ATOM 1082 O O . MET A 1 139 ? -3.555 11.923 22.864 1.00 96.75 139 MET A O 1
ATOM 1086 N N . GLU A 1 140 ? -4.783 12.861 21.249 1.00 92.75 140 GLU A N 1
ATOM 1087 C CA . GLU A 1 140 ? -3.654 13.554 20.629 1.00 92.75 140 GLU A CA 1
ATOM 1088 C C . GLU A 1 140 ? -3.095 14.665 21.533 1.00 92.75 140 GLU A C 1
ATOM 1090 O O . GLU A 1 140 ? -1.883 14.865 21.585 1.00 92.75 140 GLU A O 1
ATOM 1095 N N . GLY A 1 141 ? -3.957 15.334 22.308 1.00 90.88 141 GLY A N 1
ATOM 1096 C CA . GLY A 1 141 ? -3.547 16.356 23.277 1.00 90.88 141 GLY A CA 1
ATOM 1097 C C . GLY A 1 141 ? -2.818 15.813 24.515 1.00 90.88 141 GLY A C 1
ATOM 1098 O O . GLY A 1 141 ? -2.126 16.570 25.197 1.00 90.88 141 GLY A O 1
ATOM 1099 N N . ASP A 1 142 ? -2.933 14.515 24.811 1.00 91.38 142 ASP A N 1
ATOM 1100 C CA . ASP A 1 142 ? -2.216 13.868 25.915 1.00 91.38 142 ASP A CA 1
ATOM 1101 C C . ASP A 1 142 ? -0.845 13.358 25.445 1.00 91.38 142 ASP A C 1
ATOM 1103 O O . ASP A 1 142 ? -0.649 12.201 25.046 1.00 91.38 142 ASP A O 1
ATOM 1107 N N . LEU A 1 143 ? 0.124 14.275 25.514 1.00 87.75 143 LEU A N 1
ATOM 1108 C CA . LEU A 1 143 ? 1.503 14.076 25.066 1.00 87.75 143 LEU A CA 1
ATOM 1109 C C . LEU A 1 143 ? 2.268 13.004 25.851 1.00 87.75 143 LEU A C 1
ATOM 1111 O O . LEU A 1 143 ? 3.268 12.486 25.356 1.00 87.75 143 LEU A O 1
ATOM 1115 N N . ILE A 1 144 ? 1.830 12.672 27.068 1.00 86.50 144 ILE A N 1
ATOM 1116 C CA . ILE A 1 144 ? 2.543 11.730 27.938 1.00 86.50 144 ILE A CA 1
ATOM 1117 C C . ILE A 1 144 ? 2.055 10.302 27.693 1.00 86.50 144 ILE A C 1
ATOM 1119 O O . ILE A 1 144 ? 2.865 9.373 27.674 1.00 86.50 144 ILE A O 1
ATOM 1123 N N . ARG A 1 145 ? 0.742 10.105 27.516 1.00 88.25 145 ARG A N 1
ATOM 1124 C CA . ARG A 1 145 ? 0.146 8.759 27.540 1.00 88.25 145 ARG A CA 1
ATOM 1125 C C . ARG A 1 145 ? -0.202 8.218 26.162 1.00 88.25 145 ARG A C 1
ATOM 1127 O O . ARG A 1 145 ? 0.012 7.028 25.918 1.00 88.25 145 ARG A O 1
ATOM 1134 N N . THR A 1 146 ? -0.748 9.050 25.274 1.00 93.25 146 THR A N 1
ATOM 1135 C CA . THR A 1 146 ? -1.431 8.554 24.065 1.00 93.25 146 THR A CA 1
ATOM 1136 C C . THR A 1 146 ? -0.955 9.163 22.751 1.00 93.25 146 THR A C 1
ATOM 1138 O O . THR A 1 146 ? -1.162 8.529 21.717 1.00 93.25 146 THR A O 1
ATOM 1141 N N . ALA A 1 147 ? -0.249 10.299 22.756 1.00 91.00 147 ALA A N 1
ATOM 1142 C CA . ALA A 1 147 ? 0.188 10.974 21.526 1.00 91.00 147 ALA A CA 1
ATOM 1143 C C . ALA A 1 147 ? 0.961 10.066 20.551 1.00 91.00 147 ALA A C 1
ATOM 1145 O O . ALA A 1 147 ? 0.621 9.994 19.374 1.00 91.00 147 ALA A O 1
ATOM 1146 N N . LYS A 1 148 ? 1.916 9.265 21.044 1.00 95.00 148 LYS A N 1
ATOM 1147 C CA . LYS A 1 148 ? 2.677 8.326 20.197 1.00 95.00 148 LYS A CA 1
ATOM 1148 C C . LYS A 1 148 ? 1.788 7.302 19.479 1.00 95.00 148 LYS A C 1
ATOM 1150 O O . LYS A 1 148 ? 2.098 6.868 18.369 1.00 95.00 148 LYS A O 1
ATOM 1155 N N . GLU A 1 149 ? 0.708 6.869 20.123 1.00 96.31 149 GLU A N 1
ATOM 1156 C CA . GLU A 1 149 ? -0.233 5.939 19.503 1.00 96.31 149 GLU A CA 1
ATOM 1157 C C . GLU A 1 149 ? -1.061 6.649 18.426 1.00 96.31 149 GLU A C 1
ATOM 1159 O O . GLU A 1 149 ? -1.308 6.070 17.374 1.00 96.31 149 GLU A O 1
ATOM 1164 N N . MET A 1 150 ? -1.424 7.919 18.639 1.00 96.88 150 MET A N 1
ATOM 1165 C CA . MET A 1 150 ? -2.116 8.722 17.625 1.00 96.88 150 MET A CA 1
ATOM 1166 C C . MET A 1 150 ? -1.235 8.936 16.391 1.00 96.88 150 MET A C 1
ATOM 1168 O O . MET A 1 150 ? -1.706 8.746 15.270 1.00 96.88 150 MET A O 1
ATOM 1172 N N . ASP A 1 151 ? 0.053 9.230 16.588 1.00 96.12 151 ASP A N 1
ATOM 1173 C CA . ASP A 1 151 ? 1.033 9.304 15.498 1.00 96.12 151 ASP A CA 1
ATOM 1174 C C . ASP A 1 151 ? 1.135 7.976 14.741 1.00 96.12 151 ASP A C 1
ATOM 1176 O O . ASP A 1 151 ? 1.202 7.959 13.512 1.00 96.12 151 ASP A O 1
ATOM 1180 N N . SER A 1 152 ? 1.094 6.852 15.464 1.00 96.94 152 SER A N 1
ATOM 1181 C CA . SER A 1 152 ? 1.136 5.514 14.864 1.00 96.94 152 SER A CA 1
ATOM 1182 C C . SER A 1 152 ? -0.110 5.233 14.017 1.00 96.94 152 SER A C 1
ATOM 1184 O O . SER A 1 152 ? 0.024 4.759 12.893 1.00 96.94 152 SER A O 1
ATOM 1186 N N . ILE A 1 153 ? -1.307 5.590 14.498 1.00 97.94 153 ILE A N 1
ATOM 1187 C CA . ILE A 1 153 ? -2.565 5.454 13.740 1.00 97.94 153 ILE A CA 1
ATOM 1188 C C . ILE A 1 153 ? -2.545 6.336 12.484 1.00 97.94 153 ILE A C 1
ATOM 1190 O O . ILE A 1 153 ? -2.902 5.875 11.400 1.00 97.94 153 ILE A O 1
ATOM 1194 N N . LYS A 1 154 ? -2.094 7.591 12.599 1.00 96.94 154 LYS A N 1
ATOM 1195 C CA . LYS A 1 154 ? -1.952 8.499 11.447 1.00 96.94 154 LYS A CA 1
ATOM 1196 C C . LYS A 1 154 ? -0.946 7.967 10.430 1.00 96.94 154 LYS A C 1
ATOM 1198 O O . LYS A 1 154 ? -1.211 8.006 9.230 1.00 96.94 154 LYS A O 1
ATOM 1203 N N . GLY A 1 155 ? 0.180 7.439 10.907 1.00 97.06 155 GLY A N 1
ATOM 1204 C CA . GLY A 1 155 ? 1.178 6.770 10.079 1.00 97.06 155 GLY A CA 1
ATOM 1205 C C . GLY A 1 155 ? 0.592 5.565 9.347 1.00 97.06 155 GLY A C 1
ATOM 1206 O O . GLY A 1 155 ? 0.756 5.460 8.137 1.00 97.06 155 GLY A O 1
ATOM 1207 N N . ALA A 1 156 ? -0.158 4.711 10.046 1.00 97.81 156 ALA A N 1
ATOM 1208 C CA . ALA A 1 156 ? -0.832 3.554 9.462 1.00 97.81 156 ALA A CA 1
ATOM 1209 C C . ALA A 1 156 ? -1.815 3.955 8.351 1.00 97.81 156 ALA A C 1
ATOM 1211 O O . ALA A 1 156 ? -1.784 3.372 7.271 1.00 97.81 156 ALA A O 1
ATOM 1212 N N . LEU A 1 157 ? -2.652 4.972 8.593 1.00 96.94 157 LEU A N 1
ATOM 1213 C CA . LEU A 1 157 ? -3.607 5.491 7.607 1.00 96.94 157 LEU A CA 1
ATOM 1214 C C . LEU A 1 157 ? -2.902 6.070 6.374 1.00 96.94 157 LEU A C 1
ATOM 1216 O O . LEU A 1 157 ? -3.305 5.780 5.253 1.00 96.94 157 LEU A O 1
ATOM 1220 N N . SER A 1 158 ? -1.823 6.831 6.580 1.00 96.81 158 SER A N 1
ATOM 1221 C CA . SER A 1 158 ? -1.004 7.377 5.492 1.00 96.81 158 SER A CA 1
ATOM 1222 C C . SER A 1 158 ? -0.345 6.268 4.666 1.00 96.81 158 SER A C 1
ATOM 1224 O O . SER A 1 158 ? -0.406 6.289 3.442 1.00 96.81 158 SER A O 1
ATOM 1226 N N . VAL A 1 159 ? 0.239 5.260 5.326 1.00 97.31 159 VAL A N 1
ATOM 1227 C CA . VAL A 1 159 ? 0.910 4.144 4.644 1.00 97.31 159 VAL A CA 1
ATOM 1228 C C . VAL A 1 159 ? -0.086 3.235 3.926 1.00 97.31 159 VAL A C 1
ATOM 1230 O O . VAL A 1 159 ? 0.242 2.733 2.860 1.00 97.31 159 VAL A O 1
ATOM 1233 N N . LYS A 1 160 ? -1.296 3.026 4.462 1.00 96.00 160 LYS A N 1
ATOM 1234 C CA . LYS A 1 160 ? -2.344 2.208 3.823 1.00 96.00 160 LYS A CA 1
ATOM 1235 C C . LYS A 1 160 ? -2.826 2.800 2.492 1.00 96.00 160 LYS A C 1
ATOM 1237 O O . LYS A 1 160 ? -3.365 2.058 1.671 1.00 96.00 160 LYS A O 1
ATOM 1242 N N . ASP A 1 161 ? -2.668 4.107 2.283 1.00 96.06 161 ASP A N 1
ATOM 1243 C CA . ASP A 1 161 ? -3.124 4.779 1.069 1.00 96.06 161 ASP A CA 1
ATOM 1244 C C . ASP A 1 161 ? -2.438 4.205 -0.192 1.00 96.06 161 ASP A C 1
ATOM 1246 O O . ASP A 1 161 ? -1.203 4.171 -0.272 1.00 96.06 161 ASP A O 1
ATOM 1250 N N . PRO A 1 162 ? -3.205 3.788 -1.218 1.00 96.12 162 PRO A N 1
ATOM 1251 C CA . PRO A 1 162 ? -2.643 3.246 -2.453 1.00 96.12 162 PRO A CA 1
ATOM 1252 C C . PRO A 1 162 ? -1.640 4.173 -3.149 1.00 96.12 162 PRO A C 1
ATOM 1254 O O . PRO A 1 162 ? -0.648 3.703 -3.709 1.00 96.12 162 PRO A O 1
ATOM 1257 N N . SER A 1 163 ? -1.860 5.491 -3.109 1.00 94.44 163 SER A N 1
ATOM 1258 C CA . SER A 1 163 ? -0.967 6.464 -3.749 1.00 94.44 163 SER A CA 1
ATOM 1259 C C . SER A 1 163 ? 0.361 6.556 -3.004 1.00 94.44 163 SER A C 1
ATOM 1261 O O . SER A 1 163 ? 1.416 6.622 -3.644 1.00 94.44 163 SER A O 1
ATOM 1263 N N . PHE A 1 164 ? 0.329 6.506 -1.667 1.00 96.81 164 PHE A N 1
ATOM 1264 C CA . PHE A 1 164 ? 1.538 6.426 -0.848 1.00 96.81 164 PHE A CA 1
ATOM 1265 C C . PHE A 1 164 ? 2.331 5.147 -1.135 1.00 96.81 164 PHE A C 1
ATOM 1267 O O . PHE A 1 164 ? 3.542 5.218 -1.383 1.00 96.81 164 PHE A O 1
ATOM 1274 N N . LEU A 1 165 ? 1.666 3.984 -1.141 1.00 98.00 165 LEU A N 1
ATOM 1275 C CA . LEU A 1 165 ? 2.312 2.701 -1.430 1.00 98.00 165 LEU A CA 1
ATOM 1276 C C . LEU A 1 165 ? 2.960 2.725 -2.818 1.00 98.00 165 LEU A C 1
ATOM 1278 O O . LEU A 1 165 ? 4.145 2.402 -2.936 1.00 98.00 165 LEU A O 1
ATOM 1282 N N . LEU A 1 166 ? 2.234 3.195 -3.839 1.00 96.88 166 LEU A N 1
ATOM 1283 C CA . LEU A 1 166 ? 2.738 3.305 -5.208 1.00 96.88 166 LEU A CA 1
ATOM 1284 C C . LEU A 1 166 ? 3.961 4.224 -5.291 1.00 96.88 166 LEU A C 1
ATOM 1286 O O . LEU A 1 166 ? 4.990 3.844 -5.850 1.00 96.88 166 LEU A O 1
ATOM 1290 N N . GLY A 1 167 ? 3.882 5.424 -4.710 1.00 95.44 167 GLY A N 1
ATOM 1291 C CA . GLY A 1 167 ? 4.986 6.391 -4.703 1.00 95.44 167 GLY A CA 1
ATOM 1292 C C . GLY A 1 167 ? 6.216 5.913 -3.919 1.00 95.44 167 GLY A C 1
ATOM 1293 O O . GLY A 1 167 ? 7.344 6.334 -4.198 1.00 95.44 167 GLY A O 1
ATOM 1294 N N . SER A 1 168 ? 6.013 5.001 -2.967 1.00 96.56 168 SER A N 1
ATOM 1295 C CA . SER A 1 168 ? 7.078 4.377 -2.179 1.00 96.56 168 SER A CA 1
ATOM 1296 C C . SER A 1 168 ? 7.758 3.206 -2.899 1.00 96.56 168 SER A C 1
ATOM 1298 O O . SER A 1 168 ? 8.896 2.878 -2.562 1.00 96.56 168 SER A O 1
ATOM 1300 N N . LEU A 1 169 ? 7.118 2.593 -3.905 1.00 97.88 169 LEU A N 1
ATOM 1301 C CA . LEU A 1 169 ? 7.675 1.480 -4.685 1.00 97.88 169 LEU A CA 1
ATOM 1302 C C . LEU A 1 169 ? 8.702 1.962 -5.724 1.00 97.88 169 LEU A C 1
ATOM 1304 O O . LEU A 1 169 ? 8.453 1.989 -6.932 1.00 97.88 169 LEU A O 1
ATOM 1308 N N . ARG A 1 170 ? 9.874 2.369 -5.235 1.00 97.19 170 ARG A N 1
ATOM 1309 C CA . ARG A 1 170 ? 10.976 2.927 -6.029 1.00 97.19 170 ARG A CA 1
ATOM 1310 C C . ARG A 1 170 ? 11.942 1.836 -6.471 1.00 97.19 170 ARG A C 1
ATOM 1312 O O . ARG A 1 170 ? 12.824 1.438 -5.716 1.00 97.19 170 ARG A O 1
ATOM 1319 N N . VAL A 1 171 ? 11.749 1.347 -7.693 1.00 97.06 171 VAL A N 1
ATOM 1320 C CA . VAL A 1 171 ? 12.428 0.153 -8.237 1.00 97.06 171 VAL A CA 1
ATOM 1321 C C . VAL A 1 171 ? 13.256 0.433 -9.493 1.00 97.06 171 VAL A C 1
ATOM 1323 O O . VAL A 1 171 ? 13.914 -0.474 -9.999 1.00 97.06 171 VAL A O 1
ATOM 1326 N N . ILE A 1 172 ? 13.243 1.672 -9.996 1.00 95.50 172 ILE A N 1
ATOM 1327 C CA . ILE A 1 172 ? 13.954 2.062 -11.217 1.00 95.50 172 ILE A CA 1
ATOM 1328 C C . ILE A 1 172 ? 15.161 2.932 -10.834 1.00 95.50 172 ILE A C 1
ATOM 1330 O O . ILE A 1 172 ? 14.967 4.077 -10.418 1.00 95.50 172 ILE A O 1
ATOM 1334 N N . PRO A 1 173 ? 16.399 2.426 -10.946 1.00 93.31 173 PRO A N 1
ATOM 1335 C CA . PRO A 1 173 ? 17.591 3.190 -10.589 1.00 93.31 173 PRO A CA 1
ATOM 1336 C C . PRO A 1 173 ? 17.793 4.414 -11.497 1.00 93.31 173 PRO A C 1
ATOM 1338 O O . PRO A 1 173 ? 17.303 4.429 -12.629 1.00 93.31 173 PRO A O 1
ATOM 1341 N N . PRO A 1 174 ? 18.532 5.440 -11.040 1.00 91.31 174 PRO A N 1
ATOM 1342 C CA . PRO A 1 174 ? 18.909 6.560 -11.893 1.00 91.31 174 PRO A CA 1
ATOM 1343 C C . PRO A 1 174 ? 19.861 6.099 -13.008 1.00 91.31 174 PRO A C 1
ATOM 1345 O O . PRO A 1 174 ? 20.732 5.259 -12.794 1.00 91.31 174 PRO A O 1
ATOM 1348 N N . ALA A 1 175 ? 19.713 6.661 -14.209 1.00 87.69 175 ALA A N 1
ATOM 1349 C CA . ALA A 1 175 ? 20.494 6.250 -15.381 1.00 87.69 175 ALA A CA 1
ATOM 1350 C C . ALA A 1 175 ? 21.996 6.568 -15.279 1.00 87.69 175 ALA A C 1
ATOM 1352 O O . ALA A 1 175 ? 22.812 5.951 -15.958 1.00 87.69 175 ALA A O 1
ATOM 1353 N N . ASP A 1 176 ? 22.356 7.551 -14.454 1.00 84.69 176 ASP A N 1
ATOM 1354 C CA . ASP A 1 176 ? 23.707 8.102 -14.351 1.00 84.69 176 ASP A CA 1
ATOM 1355 C C . ASP A 1 176 ? 24.621 7.349 -13.373 1.00 84.69 176 ASP A C 1
ATOM 1357 O O . ASP A 1 176 ? 25.766 7.756 -13.181 1.00 84.69 176 ASP A O 1
ATOM 1361 N N . GLY A 1 177 ? 24.157 6.259 -12.753 1.00 74.94 177 GLY A N 1
ATOM 1362 C CA . GLY A 1 177 ? 24.982 5.512 -11.798 1.00 74.94 177 GLY A CA 1
ATOM 1363 C C . GLY A 1 177 ? 24.941 6.042 -10.368 1.00 74.94 177 GLY A C 1
ATOM 1364 O O . GLY A 1 177 ? 25.594 5.458 -9.504 1.00 74.94 177 GLY A O 1
ATOM 1365 N N . ALA A 1 178 ? 24.216 7.132 -10.094 1.00 82.25 178 ALA A N 1
ATOM 1366 C CA . ALA A 1 178 ? 24.233 7.761 -8.779 1.00 82.25 178 ALA A CA 1
ATOM 1367 C C . ALA A 1 178 ? 23.622 6.847 -7.701 1.00 82.25 178 ALA A C 1
ATOM 1369 O O . ALA A 1 178 ? 22.451 6.474 -7.763 1.00 82.25 178 ALA A O 1
ATOM 1370 N N . LEU A 1 179 ? 24.417 6.505 -6.685 1.00 76.81 179 LEU A N 1
ATOM 1371 C CA . LEU A 1 179 ? 23.994 5.631 -5.583 1.00 76.81 179 LEU A CA 1
ATOM 1372 C C . LEU A 1 179 ? 23.260 6.385 -4.462 1.00 76.81 179 LEU A C 1
ATOM 1374 O O . LEU A 1 179 ? 22.600 5.768 -3.630 1.00 76.81 179 LEU A O 1
ATOM 1378 N N . ASP A 1 180 ? 23.380 7.711 -4.438 1.00 79.56 180 ASP A N 1
ATOM 1379 C CA . ASP A 1 180 ? 22.812 8.616 -3.435 1.00 79.56 180 ASP A CA 1
ATOM 1380 C C . ASP A 1 180 ? 21.491 9.264 -3.880 1.00 79.56 180 ASP A C 1
ATOM 1382 O O . ASP A 1 180 ? 20.788 9.874 -3.069 1.00 79.56 180 ASP A O 1
ATOM 1386 N N . LYS A 1 181 ? 21.116 9.114 -5.156 1.00 87.06 181 LYS A N 1
ATOM 1387 C CA . LYS A 1 181 ? 19.842 9.609 -5.677 1.00 87.06 181 LYS A CA 1
ATOM 1388 C C . LYS A 1 181 ? 18.719 8.603 -5.420 1.00 87.06 181 LYS A C 1
ATOM 1390 O O . LYS A 1 181 ? 18.896 7.405 -5.652 1.00 87.06 181 LYS A O 1
ATOM 1395 N N . PRO A 1 182 ? 17.526 9.071 -5.013 1.00 91.44 182 PRO A N 1
ATOM 1396 C CA . PRO A 1 182 ? 16.376 8.195 -4.913 1.00 91.44 182 PRO A CA 1
ATOM 1397 C C . PRO A 1 182 ? 16.029 7.570 -6.262 1.00 91.44 182 PRO A C 1
ATOM 1399 O O . PRO A 1 182 ? 16.012 8.253 -7.285 1.00 91.44 182 PRO A O 1
ATOM 1402 N N . TRP A 1 183 ? 15.701 6.281 -6.243 1.00 95.31 183 TRP A N 1
ATOM 1403 C CA . TRP A 1 183 ? 15.187 5.593 -7.423 1.00 95.31 183 TRP A CA 1
ATOM 1404 C C . TRP A 1 183 ? 13.791 6.116 -7.792 1.00 95.31 183 TRP A C 1
ATOM 1406 O O . TRP A 1 183 ? 13.056 6.633 -6.943 1.00 95.31 183 TRP A O 1
ATOM 1416 N N . VAL A 1 184 ? 13.426 5.969 -9.063 1.00 95.25 184 VAL A N 1
ATOM 1417 C CA . VAL A 1 184 ? 12.124 6.354 -9.616 1.00 95.25 184 VAL A CA 1
ATOM 1418 C C . VAL A 1 184 ? 11.076 5.290 -9.273 1.00 95.25 184 VAL A C 1
ATOM 1420 O O . VAL A 1 184 ? 11.372 4.087 -9.235 1.00 95.25 184 VAL A O 1
ATOM 1423 N N . SER A 1 185 ? 9.846 5.730 -8.989 1.00 96.06 185 SER A N 1
ATOM 1424 C CA . SER A 1 185 ? 8.723 4.828 -8.728 1.00 96.06 185 SER A CA 1
ATOM 1425 C C . SER A 1 185 ? 8.207 4.207 -10.023 1.00 96.06 185 SER A C 1
ATOM 1427 O O . SER A 1 185 ? 8.144 4.859 -11.064 1.00 96.06 185 SER A O 1
ATOM 1429 N N . ILE A 1 186 ? 7.744 2.956 -9.950 1.00 94.88 186 ILE A N 1
ATOM 1430 C CA . ILE A 1 186 ? 6.997 2.349 -11.059 1.00 94.88 186 ILE A CA 1
ATOM 1431 C C . ILE A 1 186 ? 5.758 3.183 -11.436 1.00 94.88 186 ILE A C 1
ATOM 1433 O O . ILE A 1 186 ? 5.384 3.236 -12.606 1.00 94.88 186 ILE A O 1
ATOM 1437 N N . GLY A 1 187 ? 5.164 3.895 -1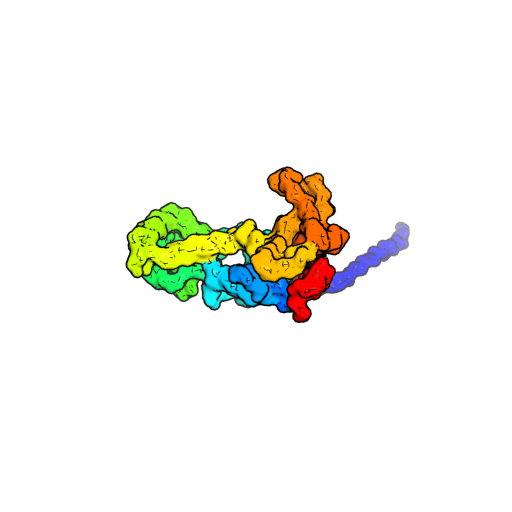0.471 1.00 92.75 187 GLY A N 1
ATOM 1438 C CA . GLY A 1 187 ? 4.011 4.770 -10.679 1.00 92.75 187 GLY A CA 1
ATOM 1439 C C . GLY A 1 187 ? 4.273 5.953 -11.613 1.00 92.75 187 GLY A C 1
ATOM 1440 O O . GLY A 1 187 ? 3.323 6.483 -12.187 1.00 92.75 187 GLY A O 1
ATOM 1441 N N . ASP A 1 188 ? 5.536 6.339 -11.808 1.00 92.19 188 ASP A N 1
ATOM 1442 C CA . ASP A 1 188 ? 5.913 7.441 -12.700 1.00 92.19 188 ASP A CA 1
ATOM 1443 C C . ASP A 1 188 ? 5.991 7.012 -14.169 1.00 92.19 188 ASP A C 1
ATOM 1445 O O . ASP A 1 188 ? 5.889 7.850 -15.061 1.00 92.19 188 ASP A O 1
ATOM 1449 N N . ILE A 1 189 ? 6.122 5.706 -14.427 1.00 93.31 189 ILE A N 1
ATOM 1450 C CA . ILE A 1 189 ? 6.188 5.156 -15.786 1.00 93.31 189 ILE A CA 1
ATOM 1451 C C . ILE A 1 189 ? 5.035 4.208 -16.123 1.00 93.31 189 ILE A C 1
ATOM 1453 O O . ILE A 1 189 ? 4.903 3.799 -17.274 1.00 93.31 189 ILE A O 1
ATOM 1457 N N . MET A 1 190 ? 4.188 3.835 -15.158 1.00 92.19 190 MET A N 1
ATOM 1458 C CA . MET A 1 190 ? 3.201 2.758 -15.321 1.00 92.19 190 MET A CA 1
ATOM 1459 C C . MET A 1 190 ? 2.185 2.980 -16.450 1.00 92.19 190 MET A C 1
ATOM 1461 O O . MET A 1 190 ? 1.550 2.024 -16.891 1.00 92.19 190 MET A O 1
ATOM 1465 N N . LEU A 1 191 ? 2.019 4.212 -16.941 1.00 91.12 191 LEU A N 1
ATOM 1466 C CA . LEU A 1 191 ? 1.132 4.536 -18.065 1.00 91.12 191 LEU A CA 1
ATOM 1467 C C . LEU A 1 191 ? 1.881 4.761 -19.391 1.00 91.12 191 LEU A C 1
ATOM 1469 O O . LEU A 1 191 ? 1.249 5.057 -20.402 1.00 91.12 191 LEU A O 1
ATOM 1473 N N . LEU A 1 192 ? 3.204 4.559 -19.442 1.00 92.56 192 LEU A N 1
ATOM 1474 C CA . LEU A 1 192 ? 3.965 4.658 -20.690 1.00 92.56 192 LEU A CA 1
ATOM 1475 C C . LEU A 1 192 ? 3.423 3.688 -21.743 1.00 92.56 192 LEU A C 1
ATOM 1477 O O . LEU A 1 192 ? 3.295 2.482 -21.506 1.00 92.56 192 LEU A O 1
ATOM 1481 N N . GLY A 1 193 ? 3.096 4.228 -22.916 1.00 87.25 193 GLY A N 1
ATOM 1482 C CA . GLY A 1 193 ? 2.530 3.467 -24.031 1.00 87.25 193 GLY A CA 1
ATOM 1483 C C . GLY A 1 193 ? 1.109 2.950 -23.807 1.00 87.25 193 GLY A C 1
ATOM 1484 O O . GLY A 1 193 ? 0.658 2.132 -24.603 1.00 87.25 193 GLY A O 1
ATOM 1485 N N . ALA A 1 194 ? 0.414 3.376 -22.747 1.00 88.19 194 ALA A N 1
ATOM 1486 C CA . ALA A 1 194 ? -1.021 3.144 -22.635 1.00 88.19 194 ALA A CA 1
ATOM 1487 C C . ALA A 1 194 ? -1.767 4.001 -23.665 1.00 88.19 194 ALA A C 1
ATOM 1489 O O . ALA A 1 194 ? -1.365 5.132 -23.938 1.00 88.19 194 ALA A O 1
ATOM 1490 N N . ASP A 1 195 ? -2.860 3.472 -24.212 1.00 85.94 195 ASP A N 1
ATOM 1491 C CA . ASP A 1 195 ? -3.762 4.249 -25.058 1.00 85.94 195 ASP A CA 1
ATOM 1492 C C . ASP A 1 195 ? -4.518 5.272 -24.188 1.00 85.94 195 ASP A C 1
ATOM 1494 O O . ASP A 1 195 ? -5.291 4.856 -23.314 1.00 85.94 195 ASP A O 1
ATOM 1498 N N . PRO A 1 196 ? -4.349 6.592 -24.410 1.00 82.81 196 PRO A N 1
ATOM 1499 C CA . PRO A 1 196 ? -5.040 7.622 -23.639 1.00 82.81 196 PRO A CA 1
ATOM 1500 C C . PRO A 1 196 ? -6.566 7.477 -23.634 1.00 82.81 196 PRO A C 1
ATOM 1502 O O . PRO A 1 196 ? -7.209 7.846 -22.647 1.00 82.81 196 PRO A O 1
ATOM 1505 N N . ALA A 1 197 ? -7.159 6.904 -24.689 1.00 84.94 197 ALA A N 1
ATOM 1506 C CA . ALA A 1 197 ? -8.602 6.680 -24.763 1.00 84.94 197 ALA A CA 1
ATOM 1507 C C . ALA A 1 197 ? -9.098 5.694 -23.693 1.00 84.94 197 ALA A C 1
ATOM 1509 O O . ALA A 1 197 ? -10.219 5.825 -23.200 1.00 84.94 197 ALA A O 1
ATOM 1510 N N . THR A 1 198 ? -8.241 4.754 -23.286 1.00 82.94 198 THR A N 1
ATOM 1511 C CA . THR A 1 198 ? -8.547 3.727 -22.278 1.00 82.94 198 THR A CA 1
ATOM 1512 C C . THR A 1 198 ? -8.317 4.194 -20.841 1.00 82.94 198 THR A C 1
ATOM 1514 O O . THR A 1 198 ? -8.743 3.528 -19.899 1.00 82.94 198 THR A O 1
ATOM 1517 N N . LEU A 1 199 ? -7.662 5.345 -20.651 1.00 80.88 199 LEU A N 1
ATOM 1518 C CA . LEU A 1 199 ? -7.345 5.873 -19.329 1.00 80.88 199 LEU A CA 1
ATOM 1519 C C . LEU A 1 199 ? -8.510 6.694 -18.748 1.00 80.88 199 LEU A C 1
ATOM 1521 O O . LEU A 1 199 ? -9.204 7.390 -19.500 1.00 80.88 199 LEU A O 1
ATOM 1525 N N . PRO A 1 200 ? -8.702 6.688 -17.414 1.00 78.94 200 PRO A N 1
ATOM 1526 C CA . PRO A 1 200 ? -9.584 7.635 -16.734 1.00 78.94 200 PRO A CA 1
ATOM 1527 C C . PRO A 1 200 ? -9.162 9.083 -17.002 1.00 78.94 200 PRO A C 1
ATOM 1529 O O . PRO A 1 200 ? -7.970 9.360 -17.112 1.00 78.94 200 PRO A O 1
ATOM 1532 N N . ALA A 1 201 ? -10.116 10.021 -17.032 1.00 78.56 201 ALA A N 1
ATOM 1533 C CA . ALA A 1 201 ? -9.841 11.434 -17.324 1.00 78.56 201 ALA A CA 1
ATOM 1534 C C . ALA A 1 201 ? -8.716 12.019 -16.449 1.00 78.56 201 ALA A C 1
ATOM 1536 O O . ALA A 1 201 ? -7.779 12.608 -16.974 1.00 78.56 201 ALA A O 1
ATOM 1537 N N . ALA A 1 202 ? -8.735 11.736 -15.142 1.00 76.06 202 ALA A N 1
ATOM 1538 C CA . ALA A 1 202 ? -7.713 12.188 -14.193 1.00 76.06 202 ALA A CA 1
ATOM 1539 C C . ALA A 1 202 ? -6.283 11.692 -14.503 1.00 76.06 202 ALA A C 1
ATOM 1541 O O . ALA A 1 202 ? -5.314 12.282 -14.037 1.00 76.06 202 ALA A O 1
ATOM 1542 N N . ALA A 1 203 ? -6.137 10.609 -15.272 1.00 77.75 203 ALA A N 1
ATOM 1543 C CA . ALA A 1 203 ? -4.846 10.044 -15.656 1.00 77.75 203 ALA A CA 1
ATOM 1544 C C . ALA A 1 203 ? -4.376 10.489 -17.052 1.00 77.75 203 ALA A C 1
ATOM 1546 O O . ALA A 1 203 ? -3.197 10.329 -17.360 1.00 77.75 203 ALA A O 1
ATOM 1547 N N . ARG A 1 204 ? -5.267 11.041 -17.891 1.00 77.06 204 ARG A N 1
ATOM 1548 C CA . ARG A 1 204 ? -4.946 11.465 -19.269 1.00 77.06 204 ARG A CA 1
ATOM 1549 C C . ARG A 1 204 ? -4.050 12.695 -19.313 1.00 77.06 204 ARG A C 1
ATOM 1551 O O . ARG A 1 204 ? -3.169 12.772 -20.160 1.00 77.06 204 ARG A O 1
ATOM 1558 N N . ASP A 1 205 ? -4.260 13.616 -18.380 1.00 71.94 205 ASP A N 1
ATOM 1559 C CA . ASP A 1 205 ? -3.545 14.893 -18.343 1.00 71.94 205 ASP A CA 1
ATOM 1560 C C . ASP A 1 205 ? -2.189 14.793 -17.629 1.00 71.94 205 ASP A C 1
ATOM 1562 O O . ASP A 1 205 ? -1.435 15.765 -17.572 1.00 71.94 205 ASP A O 1
ATOM 1566 N N . ARG A 1 206 ? -1.852 13.620 -17.074 1.00 72.00 206 ARG A N 1
ATOM 1567 C CA . ARG A 1 206 ? -0.573 13.414 -16.396 1.00 72.00 206 ARG A CA 1
ATOM 1568 C C . ARG A 1 206 ? 0.513 13.139 -17.445 1.00 72.00 206 ARG A C 1
ATOM 1570 O O . ARG A 1 206 ? 0.444 12.106 -18.112 1.00 72.00 206 ARG A O 1
ATOM 1577 N N . PRO A 1 207 ? 1.535 14.005 -17.588 1.00 69.06 207 PRO A N 1
ATOM 1578 C CA . PRO A 1 207 ? 2.628 13.747 -18.513 1.00 69.06 207 PRO A CA 1
ATOM 1579 C C . PRO A 1 207 ? 3.390 12.501 -18.057 1.00 69.06 207 PRO A C 1
ATOM 1581 O O . PRO A 1 207 ? 3.867 12.428 -16.925 1.00 69.06 207 PRO A O 1
ATOM 1584 N N . MET A 1 208 ? 3.478 11.517 -18.946 1.00 79.75 208 MET A N 1
ATOM 1585 C CA . MET A 1 208 ? 4.170 10.254 -18.708 1.00 79.75 208 MET A CA 1
ATOM 1586 C C . MET A 1 208 ? 5.379 10.217 -19.626 1.00 79.75 208 MET A C 1
ATOM 1588 O O . MET A 1 208 ? 5.263 9.921 -20.814 1.00 79.75 208 MET A O 1
ATOM 1592 N N . ASN A 1 209 ? 6.532 10.569 -19.067 1.00 87.38 209 ASN A N 1
ATOM 1593 C CA . ASN A 1 209 ? 7.794 10.600 -19.789 1.00 87.38 209 ASN A CA 1
ATOM 1594 C C . ASN A 1 209 ? 8.640 9.400 -19.381 1.00 87.38 209 ASN A C 1
ATOM 1596 O O . ASN A 1 209 ? 8.676 9.023 -18.210 1.00 87.38 209 ASN A O 1
ATOM 1600 N N . ALA A 1 210 ? 9.331 8.811 -20.352 1.00 92.75 210 ALA A N 1
ATOM 1601 C CA . ALA A 1 210 ? 10.355 7.826 -20.053 1.00 92.75 210 ALA A CA 1
ATOM 1602 C C . ALA A 1 210 ? 11.456 8.468 -19.197 1.00 92.75 210 ALA A C 1
ATOM 1604 O O . ALA A 1 210 ? 11.792 9.642 -19.372 1.00 92.75 210 ALA A O 1
ATOM 1605 N N . VAL A 1 211 ? 12.028 7.688 -18.284 1.00 93.25 211 VAL A N 1
ATOM 1606 C CA . VAL A 1 211 ? 13.204 8.074 -17.508 1.00 93.25 211 VAL A CA 1
ATOM 1607 C C . VAL A 1 211 ? 14.367 8.281 -18.485 1.00 93.25 211 VAL A C 1
ATOM 1609 O O . VAL A 1 211 ? 14.735 7.333 -19.190 1.00 93.25 211 VAL A O 1
ATOM 1612 N N . PRO A 1 212 ? 14.947 9.494 -18.559 1.00 92.44 212 PRO A N 1
ATOM 1613 C CA . PRO A 1 212 ? 16.044 9.774 -19.475 1.00 92.44 212 PRO A CA 1
ATOM 1614 C C . PRO A 1 212 ? 17.256 8.881 -19.203 1.00 92.44 212 PRO A C 1
ATOM 1616 O O . PRO A 1 212 ? 17.595 8.621 -18.051 1.00 92.44 212 PRO A O 1
ATOM 1619 N N . GLY A 1 213 ? 17.926 8.435 -20.265 1.00 92.44 213 GLY A N 1
ATOM 1620 C CA . GLY A 1 213 ? 19.133 7.605 -20.170 1.00 92.44 213 GLY A CA 1
ATOM 1621 C C . GLY A 1 213 ? 18.885 6.111 -19.925 1.00 92.44 213 GLY A C 1
ATOM 1622 O O . GLY A 1 213 ? 19.844 5.346 -19.923 1.00 92.44 213 GLY A O 1
ATOM 1623 N N . ILE A 1 214 ? 17.630 5.677 -19.774 1.00 94.31 214 ILE A N 1
ATOM 1624 C CA . ILE A 1 214 ? 17.244 4.258 -19.738 1.00 94.31 214 ILE A CA 1
ATOM 1625 C C . ILE A 1 214 ? 16.539 3.907 -21.052 1.00 94.31 214 ILE A C 1
ATOM 1627 O O . ILE A 1 214 ? 15.770 4.706 -21.580 1.00 94.31 214 ILE A O 1
ATOM 1631 N N . ASP A 1 215 ? 16.765 2.697 -21.568 1.00 95.38 215 ASP A N 1
ATOM 1632 C CA . ASP A 1 215 ? 16.110 2.175 -22.775 1.00 95.38 215 ASP A CA 1
ATOM 1633 C C . ASP A 1 215 ? 14.576 2.309 -22.696 1.00 95.38 215 ASP A C 1
ATOM 1635 O O . ASP A 1 215 ? 13.913 1.676 -21.869 1.00 95.38 215 ASP A O 1
ATOM 1639 N N . GLU A 1 216 ? 14.006 3.145 -23.565 1.00 95.81 216 GLU A N 1
ATOM 1640 C CA . GLU A 1 216 ? 12.574 3.439 -23.583 1.00 95.81 216 GLU A CA 1
ATOM 1641 C C . GLU A 1 216 ? 11.720 2.208 -23.918 1.00 95.81 216 GLU A C 1
ATOM 1643 O O . GLU A 1 216 ? 10.633 2.044 -23.356 1.00 95.81 216 GLU A O 1
ATOM 1648 N N . ALA A 1 217 ? 12.195 1.310 -24.786 1.00 96.44 217 ALA A N 1
ATOM 1649 C CA . ALA A 1 217 ? 11.453 0.106 -25.145 1.00 96.44 217 ALA A CA 1
ATOM 1650 C C . ALA A 1 217 ? 11.309 -0.820 -23.930 1.00 96.44 217 ALA A C 1
ATOM 1652 O O . ALA A 1 217 ? 10.215 -1.324 -23.660 1.00 96.44 217 ALA A O 1
ATOM 1653 N N . LYS A 1 218 ? 12.375 -0.969 -23.131 1.00 96.81 218 LYS A N 1
ATOM 1654 C CA . LYS A 1 218 ? 12.310 -1.717 -21.866 1.00 96.81 218 LYS A CA 1
ATOM 1655 C C . LYS A 1 218 ? 11.382 -1.055 -20.849 1.00 96.81 218 LYS A C 1
ATOM 1657 O O . LYS A 1 218 ? 10.629 -1.752 -20.176 1.00 96.81 218 LYS A O 1
ATOM 1662 N N . GLN A 1 219 ? 11.386 0.274 -20.752 1.00 96.94 219 GLN A N 1
ATOM 1663 C CA . GLN A 1 219 ? 10.470 0.993 -19.858 1.00 96.94 219 GLN A CA 1
ATOM 1664 C C . GLN A 1 219 ? 9.001 0.812 -20.265 1.00 96.94 219 GLN A C 1
ATOM 1666 O O . GLN A 1 219 ? 8.151 0.563 -19.411 1.00 96.94 219 GLN A O 1
ATOM 1671 N N . ARG A 1 220 ? 8.696 0.873 -21.567 1.00 96.50 220 ARG A N 1
ATOM 1672 C CA . ARG A 1 220 ? 7.348 0.605 -22.097 1.00 96.50 220 ARG A CA 1
ATOM 1673 C C . ARG A 1 220 ? 6.914 -0.838 -21.845 1.00 96.50 220 ARG A C 1
ATOM 1675 O O . ARG A 1 220 ? 5.761 -1.054 -21.476 1.00 96.50 220 ARG A O 1
ATOM 1682 N N . GLN A 1 221 ? 7.826 -1.803 -21.985 1.00 97.56 221 GLN A N 1
ATOM 1683 C CA . GLN A 1 221 ? 7.562 -3.203 -21.643 1.00 97.56 221 GLN A CA 1
ATOM 1684 C C . GLN A 1 221 ? 7.258 -3.364 -20.148 1.00 97.56 221 GLN A C 1
ATOM 1686 O O . GLN A 1 221 ? 6.245 -3.962 -19.794 1.00 97.56 221 GLN A O 1
ATOM 1691 N N . LEU A 1 222 ? 8.072 -2.764 -19.274 1.00 97.88 222 LEU A N 1
ATOM 1692 C CA . LEU A 1 222 ? 7.854 -2.787 -17.827 1.00 97.88 222 LEU A CA 1
ATOM 1693 C C . LEU A 1 222 ? 6.501 -2.168 -17.448 1.00 97.88 222 LEU A C 1
ATOM 1695 O O . LEU A 1 222 ? 5.759 -2.739 -16.651 1.00 97.88 222 LEU A O 1
ATOM 1699 N N . ALA A 1 223 ? 6.149 -1.031 -18.051 1.00 96.88 223 ALA A N 1
ATOM 1700 C CA . ALA A 1 223 ? 4.857 -0.388 -17.848 1.00 96.88 223 ALA A CA 1
ATOM 1701 C C . ALA A 1 223 ? 3.688 -1.275 -18.314 1.00 96.88 223 ALA A C 1
ATOM 1703 O O . ALA A 1 223 ? 2.668 -1.368 -17.630 1.00 96.88 223 ALA A O 1
ATOM 1704 N N . ALA A 1 224 ? 3.829 -1.955 -19.456 1.00 96.44 224 ALA A N 1
ATOM 1705 C CA . ALA A 1 224 ? 2.826 -2.893 -19.953 1.00 96.44 224 ALA A CA 1
ATOM 1706 C C . ALA A 1 224 ? 2.662 -4.112 -19.030 1.00 96.44 224 ALA A C 1
ATOM 1708 O O . ALA A 1 224 ? 1.529 -4.489 -18.723 1.00 96.44 224 ALA A O 1
ATOM 1709 N N . ASP A 1 225 ? 3.763 -4.689 -18.541 1.00 98.19 225 ASP A N 1
ATOM 1710 C CA . ASP A 1 225 ? 3.721 -5.808 -17.599 1.00 98.19 225 ASP A CA 1
ATOM 1711 C C . ASP A 1 225 ? 3.117 -5.404 -16.252 1.00 98.19 225 ASP A C 1
ATOM 1713 O O . ASP A 1 225 ? 2.308 -6.154 -15.705 1.00 98.19 225 ASP A O 1
ATOM 1717 N N . TRP A 1 226 ? 3.421 -4.199 -15.758 1.00 97.88 226 TRP A N 1
ATOM 1718 C CA . TRP A 1 226 ? 2.801 -3.648 -14.552 1.00 97.88 226 TRP A CA 1
ATOM 1719 C C . TRP A 1 226 ? 1.288 -3.468 -14.710 1.00 97.88 226 TRP A C 1
ATOM 1721 O O . TRP A 1 226 ? 0.523 -3.929 -13.868 1.00 97.88 226 TRP A O 1
ATOM 1731 N N . ARG A 1 227 ? 0.820 -2.871 -15.816 1.00 95.56 227 ARG A N 1
ATOM 1732 C CA . ARG A 1 227 ? -0.626 -2.774 -16.095 1.00 95.56 227 ARG A CA 1
ATOM 1733 C C . ARG A 1 227 ? -1.276 -4.156 -16.180 1.00 95.56 227 ARG A C 1
ATOM 1735 O O . ARG A 1 227 ? -2.352 -4.361 -15.627 1.00 95.56 227 ARG A O 1
ATOM 1742 N N . GLY A 1 228 ? -0.606 -5.108 -16.833 1.00 96.62 228 GLY A N 1
ATOM 1743 C CA . GLY A 1 228 ? -1.020 -6.511 -16.885 1.00 96.62 228 GLY A CA 1
ATOM 1744 C C . GLY A 1 228 ? -1.160 -7.142 -15.500 1.00 96.62 228 GLY A C 1
ATOM 1745 O O . GLY A 1 228 ? -2.139 -7.837 -15.246 1.00 96.62 228 GLY A O 1
ATOM 1746 N N . PHE A 1 229 ? -0.209 -6.871 -14.606 1.00 98.25 229 PHE A N 1
ATOM 1747 C CA . PHE A 1 229 ? -0.216 -7.348 -13.226 1.00 98.25 229 PHE A CA 1
ATOM 1748 C C . PHE A 1 229 ? -1.401 -6.784 -12.435 1.00 98.25 229 PHE A C 1
ATOM 1750 O O . PHE A 1 229 ? -2.143 -7.557 -11.834 1.00 98.25 229 PHE A O 1
ATOM 1757 N N . VAL A 1 230 ? -1.635 -5.468 -12.510 1.00 96.62 230 VAL A N 1
ATOM 1758 C CA . VAL A 1 230 ? -2.777 -4.807 -11.851 1.00 96.62 230 VAL A CA 1
ATOM 1759 C C . VAL A 1 230 ? -4.106 -5.406 -12.321 1.00 96.62 230 VAL A C 1
ATOM 1761 O O . VAL A 1 230 ? -4.940 -5.776 -11.496 1.00 96.62 230 VAL A O 1
ATOM 1764 N N . MET A 1 231 ? -4.299 -5.542 -13.639 1.00 95.56 231 MET A N 1
ATOM 1765 C CA . MET A 1 231 ? -5.537 -6.098 -14.198 1.00 95.56 231 MET A CA 1
ATOM 1766 C C . MET A 1 231 ? -5.757 -7.552 -13.770 1.00 95.56 231 MET A C 1
ATOM 1768 O O . MET A 1 231 ? -6.853 -7.900 -13.335 1.00 95.56 231 MET A O 1
ATOM 1772 N N . ALA A 1 232 ? -4.718 -8.388 -13.849 1.00 97.69 232 ALA A N 1
ATOM 1773 C CA . ALA A 1 232 ? -4.792 -9.787 -13.433 1.00 97.69 232 ALA A CA 1
ATOM 1774 C C . ALA A 1 232 ? -5.139 -9.920 -11.943 1.00 97.69 232 ALA A C 1
ATOM 1776 O O . ALA A 1 232 ? -5.975 -10.743 -11.572 1.00 97.69 232 ALA A O 1
ATOM 1777 N N . TRP A 1 233 ? -4.556 -9.067 -11.095 1.00 97.62 233 TRP A N 1
ATOM 1778 C CA . TRP A 1 233 ? -4.847 -9.047 -9.663 1.00 97.62 233 TRP A CA 1
ATOM 1779 C C . TRP A 1 233 ? -6.306 -8.701 -9.377 1.00 97.62 233 TRP A C 1
ATOM 1781 O O . TRP A 1 233 ? -6.974 -9.382 -8.602 1.00 97.62 233 TRP A O 1
ATOM 1791 N N . GLN A 1 234 ? -6.828 -7.662 -10.033 1.00 95.06 234 GLN A N 1
ATOM 1792 C CA . GLN A 1 234 ? -8.222 -7.238 -9.878 1.00 95.06 234 GLN A CA 1
ATOM 1793 C C . GLN A 1 234 ? -9.219 -8.299 -10.361 1.00 95.06 234 GLN A C 1
ATOM 1795 O O . GLN A 1 234 ? -10.322 -8.389 -9.824 1.00 95.06 234 GLN A O 1
ATOM 1800 N N . GLN A 1 235 ? -8.829 -9.112 -11.344 1.00 95.56 235 GLN A N 1
ATOM 1801 C CA . GLN A 1 235 ? -9.627 -10.225 -11.863 1.00 95.56 235 GLN A CA 1
ATOM 1802 C C . GLN A 1 235 ? -9.490 -11.511 -11.032 1.00 95.56 235 GLN A C 1
ATOM 1804 O O . GLN A 1 235 ? -10.247 -12.453 -11.252 1.00 95.56 235 GLN A O 1
ATOM 1809 N N . GLY A 1 236 ? -8.548 -11.568 -10.083 1.00 95.88 236 GLY A N 1
ATOM 1810 C CA . GLY A 1 236 ? -8.245 -12.785 -9.329 1.00 95.88 236 GLY A CA 1
ATOM 1811 C C . GLY A 1 236 ? -7.571 -13.881 -10.167 1.00 95.88 236 GLY A C 1
ATOM 1812 O O . GLY A 1 236 ? -7.627 -15.051 -9.793 1.00 95.88 236 GLY A O 1
ATOM 1813 N N . ASP A 1 237 ? -6.939 -13.532 -11.293 1.00 97.56 237 ASP A N 1
ATOM 1814 C CA . ASP A 1 237 ? -6.235 -14.483 -12.160 1.00 97.56 237 ASP A CA 1
ATOM 1815 C C . ASP A 1 237 ? -4.793 -14.686 -11.672 1.00 97.56 237 ASP A C 1
ATOM 1817 O O . ASP A 1 237 ? -3.862 -13.965 -12.047 1.00 97.56 237 ASP A O 1
ATOM 1821 N N . ALA A 1 238 ? -4.602 -15.695 -10.820 1.00 97.88 238 ALA A N 1
ATOM 1822 C CA . ALA A 1 238 ? -3.295 -16.022 -10.258 1.00 97.88 238 ALA A CA 1
ATOM 1823 C C . ALA A 1 238 ? -2.266 -16.436 -11.326 1.00 97.88 238 ALA A C 1
ATOM 1825 O O . ALA A 1 238 ? -1.080 -16.134 -11.193 1.00 97.88 238 ALA A O 1
ATOM 1826 N N . THR A 1 239 ? -2.696 -17.079 -12.416 1.00 97.62 239 THR A N 1
ATOM 1827 C CA . THR A 1 239 ? -1.779 -17.516 -13.483 1.00 97.62 239 THR A CA 1
ATOM 1828 C C . THR A 1 239 ? -1.215 -16.312 -14.230 1.00 97.62 239 THR A C 1
ATOM 1830 O O . THR A 1 239 ? 0.001 -16.216 -14.456 1.00 97.62 239 THR A O 1
ATOM 1833 N N . ALA A 1 240 ? -2.082 -15.359 -14.576 1.00 98.12 240 ALA A N 1
ATOM 1834 C CA . ALA A 1 240 ? -1.663 -14.112 -15.198 1.00 98.12 240 ALA A CA 1
ATOM 1835 C C . ALA A 1 240 ? -0.810 -13.263 -14.241 1.00 98.12 240 ALA A C 1
ATOM 1837 O O . ALA A 1 240 ? 0.222 -12.740 -14.668 1.00 98.12 240 ALA A O 1
ATOM 1838 N N . VAL A 1 241 ? -1.163 -13.193 -12.950 1.00 98.56 241 VAL A N 1
ATOM 1839 C CA . VAL A 1 241 ? -0.341 -12.532 -11.921 1.00 98.56 241 VAL A CA 1
ATOM 1840 C C . VAL A 1 241 ? 1.075 -13.110 -11.894 1.00 98.56 241 VAL A C 1
ATOM 1842 O O . VAL A 1 241 ? 2.035 -12.368 -12.105 1.00 98.56 241 VAL A O 1
ATOM 1845 N N . ASN A 1 242 ? 1.215 -14.425 -11.717 1.00 98.56 242 ASN A N 1
ATOM 1846 C CA . ASN A 1 242 ? 2.519 -15.083 -11.584 1.00 98.56 242 ASN A CA 1
ATOM 1847 C C . ASN A 1 242 ? 3.384 -14.879 -12.838 1.00 98.56 242 ASN A C 1
ATOM 1849 O O . ASN A 1 242 ? 4.593 -14.644 -12.753 1.00 98.56 242 ASN A O 1
ATOM 1853 N N . THR A 1 243 ? 2.752 -14.891 -14.015 1.00 98.62 243 THR A N 1
ATOM 1854 C CA . THR A 1 243 ? 3.417 -14.599 -15.292 1.00 98.62 243 THR A CA 1
ATOM 1855 C C . THR A 1 243 ? 3.981 -13.177 -15.323 1.00 98.62 243 THR A C 1
ATOM 1857 O O . THR A 1 243 ? 5.153 -12.982 -15.659 1.00 98.62 243 THR A O 1
ATOM 1860 N N . ARG A 1 244 ? 3.173 -12.175 -14.951 1.00 98.44 244 ARG A N 1
ATOM 1861 C CA . ARG A 1 244 ? 3.582 -10.761 -14.978 1.00 98.44 244 ARG A CA 1
ATOM 1862 C C . ARG A 1 244 ? 4.624 -10.444 -13.915 1.00 98.44 244 ARG A C 1
ATOM 1864 O O . ARG A 1 244 ? 5.607 -9.777 -14.223 1.00 98.44 244 ARG A O 1
ATOM 1871 N N . VAL A 1 245 ? 4.474 -10.988 -12.711 1.00 98.31 245 VAL A N 1
ATOM 1872 C CA . VAL A 1 245 ? 5.456 -10.857 -11.625 1.00 98.31 245 VAL A CA 1
ATOM 1873 C C . VAL A 1 245 ? 6.824 -11.383 -12.062 1.00 98.31 245 VAL A C 1
ATOM 1875 O O . VAL A 1 245 ? 7.835 -10.692 -11.912 1.00 98.31 245 VAL A O 1
ATOM 1878 N N . LYS A 1 246 ? 6.869 -12.565 -12.691 1.00 98.56 246 LYS A N 1
ATOM 1879 C CA . LYS A 1 246 ? 8.118 -13.125 -13.222 1.00 98.56 246 LYS A CA 1
ATOM 1880 C C . LYS A 1 246 ? 8.733 -12.247 -14.315 1.00 98.56 246 LYS A C 1
ATOM 1882 O O . LYS A 1 246 ? 9.957 -12.090 -14.330 1.00 98.56 246 LYS A O 1
ATOM 1887 N N . ALA A 1 247 ? 7.921 -11.685 -15.211 1.00 98.50 247 ALA A N 1
ATOM 1888 C CA . ALA A 1 247 ? 8.391 -10.790 -16.269 1.00 98.50 247 ALA A CA 1
ATOM 1889 C C . ALA A 1 247 ? 8.999 -9.501 -15.690 1.00 98.50 247 ALA A C 1
ATOM 1891 O O . ALA A 1 247 ? 10.152 -9.186 -15.987 1.00 98.50 247 ALA A O 1
ATOM 1892 N N . ILE A 1 248 ? 8.285 -8.836 -14.775 1.00 98.25 248 ILE A N 1
ATOM 1893 C CA . ILE A 1 248 ? 8.741 -7.623 -14.074 1.00 98.25 248 ILE A CA 1
ATOM 1894 C C . ILE A 1 248 ? 10.063 -7.883 -13.350 1.00 98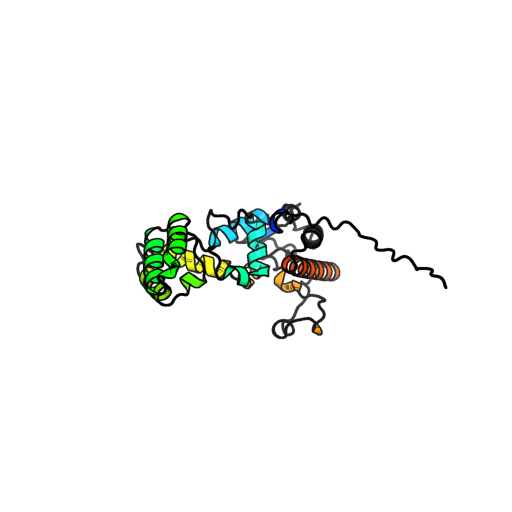.25 248 ILE A C 1
ATOM 1896 O O . ILE A 1 248 ? 11.040 -7.163 -13.558 1.00 98.25 248 ILE A O 1
ATOM 1900 N N . ALA A 1 249 ? 10.121 -8.951 -12.552 1.00 97.69 249 ALA A N 1
ATOM 1901 C CA . ALA A 1 249 ? 11.310 -9.301 -11.784 1.00 97.69 249 ALA A CA 1
ATOM 1902 C C . ALA A 1 249 ? 12.525 -9.660 -12.650 1.00 97.69 249 ALA A C 1
ATOM 1904 O O . ALA A 1 249 ? 13.664 -9.538 -12.210 1.00 97.69 249 ALA A O 1
ATOM 1905 N N . THR A 1 250 ? 12.289 -10.137 -13.873 1.00 97.38 250 THR A N 1
ATOM 1906 C CA . THR A 1 250 ? 13.360 -10.438 -14.829 1.00 97.38 250 THR A CA 1
ATOM 1907 C C . THR A 1 250 ? 13.836 -9.174 -15.541 1.00 97.38 250 THR A C 1
ATOM 1909 O O . THR A 1 250 ? 15.024 -9.037 -15.806 1.00 97.38 250 THR A O 1
ATOM 1912 N N . LEU A 1 251 ? 12.925 -8.246 -15.843 1.00 97.38 251 LEU A N 1
ATOM 1913 C CA . LEU A 1 251 ? 13.217 -7.045 -16.619 1.00 97.38 251 LEU A CA 1
ATOM 1914 C C . LEU A 1 251 ? 13.900 -5.950 -15.792 1.00 97.38 251 LEU A C 1
ATOM 1916 O O . LEU A 1 251 ? 14.840 -5.331 -16.294 1.00 97.38 251 LEU A O 1
ATOM 1920 N N . LEU A 1 252 ? 13.462 -5.724 -14.547 1.00 96.56 252 LEU A N 1
ATOM 1921 C CA . LEU A 1 252 ? 13.950 -4.635 -13.688 1.00 96.56 252 LEU A CA 1
ATOM 1922 C C . LEU A 1 252 ? 15.487 -4.586 -13.564 1.00 96.56 252 LEU A C 1
ATOM 1924 O O . LEU A 1 252 ? 16.050 -3.527 -13.857 1.00 96.56 252 LEU A O 1
ATOM 1928 N N . PRO A 1 253 ? 16.195 -5.696 -13.257 1.00 95.12 253 PRO A N 1
ATOM 1929 C CA . PRO A 1 253 ? 17.659 -5.682 -13.180 1.00 95.12 253 PRO A CA 1
ATOM 1930 C C . PRO A 1 253 ? 18.350 -5.318 -14.500 1.00 95.12 253 PRO A C 1
ATOM 1932 O O . PRO A 1 253 ? 19.474 -4.826 -14.511 1.00 95.12 253 PRO A O 1
ATOM 1935 N N . THR A 1 254 ? 17.678 -5.524 -15.636 1.00 95.00 254 THR A N 1
ATOM 1936 C CA . THR A 1 254 ? 18.250 -5.267 -16.966 1.00 95.00 254 THR A CA 1
ATOM 1937 C C . THR A 1 254 ? 18.110 -3.819 -17.435 1.00 95.00 254 THR A C 1
ATOM 1939 O O . THR A 1 254 ? 18.637 -3.484 -18.502 1.00 95.00 254 THR A O 1
ATOM 1942 N N . LEU A 1 255 ? 17.378 -2.976 -16.693 1.00 93.56 255 LEU A N 1
ATOM 1943 C CA . LEU A 1 255 ? 17.226 -1.556 -17.018 1.00 93.56 255 LEU A CA 1
ATOM 1944 C C . LEU A 1 255 ? 18.554 -0.820 -16.858 1.00 93.56 255 LEU A C 1
ATOM 1946 O O . LEU A 1 255 ? 18.976 -0.125 -17.779 1.00 93.56 255 LEU A O 1
ATOM 1950 N N . VAL A 1 256 ? 19.220 -1.022 -15.717 1.00 92.75 256 VAL A N 1
ATOM 1951 C CA . VAL A 1 256 ? 20.558 -0.486 -15.430 1.00 92.75 256 VAL A CA 1
ATOM 1952 C C . VAL A 1 256 ? 21.373 -1.542 -14.660 1.00 92.75 256 VAL A C 1
ATOM 1954 O O . VAL A 1 256 ? 21.475 -1.478 -13.432 1.00 92.75 256 VAL A O 1
ATOM 1957 N N . PRO A 1 257 ? 21.953 -2.537 -15.364 1.00 90.81 257 PRO A N 1
ATOM 1958 C CA . PRO A 1 257 ? 22.616 -3.687 -14.735 1.00 90.81 257 PRO A CA 1
ATOM 1959 C C . PRO A 1 257 ? 23.802 -3.333 -13.835 1.00 90.81 257 PRO A C 1
ATOM 1961 O O . PRO A 1 257 ? 24.151 -4.101 -12.950 1.00 90.81 257 PRO A O 1
ATOM 1964 N N . SER A 1 258 ? 24.442 -2.186 -14.064 1.00 88.19 258 SER A N 1
ATOM 1965 C CA . SER A 1 258 ? 25.600 -1.731 -13.288 1.00 88.19 258 SER A CA 1
ATOM 1966 C C . SER A 1 258 ? 25.255 -1.264 -11.870 1.00 88.19 258 SER A C 1
ATOM 1968 O O . SER A 1 258 ? 26.155 -1.176 -11.040 1.00 88.19 258 SER A O 1
ATOM 1970 N N . ILE A 1 259 ? 23.987 -0.934 -11.601 1.00 87.38 259 ILE A N 1
ATOM 1971 C CA . ILE A 1 259 ? 23.521 -0.398 -10.309 1.00 87.38 259 ILE A CA 1
ATOM 1972 C C . ILE A 1 259 ? 22.675 -1.424 -9.565 1.00 87.38 259 ILE A C 1
ATOM 1974 O O . ILE A 1 259 ? 22.686 -1.470 -8.334 1.00 87.38 259 ILE A O 1
ATOM 1978 N N . TYR A 1 260 ? 21.897 -2.213 -10.305 1.00 86.88 260 TYR A N 1
ATOM 1979 C CA . TYR A 1 260 ? 21.037 -3.209 -9.695 1.00 86.88 260 TYR A CA 1
ATOM 1980 C C . TYR A 1 260 ? 21.892 -4.246 -8.953 1.00 86.88 260 TYR A C 1
ATOM 1982 O O . TYR A 1 260 ? 22.872 -4.726 -9.528 1.00 86.88 260 TYR A O 1
ATOM 1990 N N . PRO A 1 261 ? 21.562 -4.590 -7.694 1.00 83.62 261 PRO A N 1
ATOM 1991 C CA . PRO A 1 261 ? 22.273 -5.644 -6.986 1.00 83.62 261 PRO A CA 1
ATOM 1992 C C . PRO A 1 261 ? 22.272 -6.951 -7.799 1.00 83.62 261 PRO A C 1
ATOM 1994 O O . PRO A 1 261 ? 21.253 -7.242 -8.436 1.00 83.62 261 PRO A O 1
ATOM 1997 N N . PRO A 1 262 ? 23.394 -7.695 -7.806 1.00 70.88 262 PRO A N 1
ATOM 1998 C CA . PRO A 1 262 ? 23.514 -8.953 -8.538 1.00 70.88 262 PRO A CA 1
ATOM 1999 C C . PRO A 1 262 ? 22.580 -10.045 -8.003 1.00 70.88 262 PRO A C 1
ATOM 2001 O O . PRO A 1 262 ? 22.260 -10.020 -6.791 1.00 70.88 262 PRO A O 1
#

Sequence (262 aa):
MLLVALIALLTCAPVRADDRPFAQQVDLTPLDRVAVFSDGRLKSFSSFANQQMQFVTGPRTIGGQGSDFTYFDLLFRGNAYEDADVIYVKNREVRARISEAALRADPALTERLRAFEASGLVSEKILNLPPVRTELQAMEGDLIRTAKEMDSIKGALSVKDPSFLLGSLRVIPPADGALDKPWVSIGDIMLLGADPATLPAAARDRPMNAVPGIDEAKQRQLAADWRGFVMAWQQGDATAVNTRVKAIATLLPTLVPSIYPP

Secondary structure (DSSP, 8-state):
----PPP------------S-HHHH---GGGGG-EEEETTEEEEHHHHHHHHHHHHTTTPPSTT--HHHHHHHHHHHGGGGSSSS-EEP--HHHHHHHHHHHHHH-GGGHHHHHHHHHH-EE-HHHHTSHHHHHHHHHHHT-TTTTHHHHHHHHHHHHHHSHHHHHHH-EEE--TT--SSSPPEEGGGTTTTT--GGGS-HHHHTS---PPTTS-HHHHHHHHHHHHHHHHHHHHT-HHHHHHHHHHHHHHGGGTSTTTS--

Radius of gyration: 22.93 Å; chains: 1; bounding box: 64×56×70 Å

Foldseek 3Di:
DDDDDDDPPPPPDPPPPPPDALLVLADLVLQQLFWFDDPQDTDRLLVVLVVLLCLWQNVDDDPPHRSSSVLVCLLLPVVVQQFPQTGAQDDLVLLVLLLVQLCVQPVVCVVVSVVCSVRRTGHNNSCPRPSNVVSLVVQCVVPPRRVVSSVSSVSNVQSSHNVNSQQRRFRADQLVLDSRDGHGGLVLALCPPPDLVPDDPVVNPRDRDDRPNWDSVLSSVLSVLSVQLSVCVVVSNSVSNNVSSNVNSVSSCVRHVVNRDD